Protein AF-A0A0S8DG27-F1 (afdb_monomer_lite)

Structure (mmCIF, N/CA/C/O backbone):
data_AF-A0A0S8DG27-F1
#
_entry.id   AF-A0A0S8DG27-F1
#
loop_
_atom_site.group_PDB
_atom_site.id
_atom_site.type_symbol
_atom_site.label_atom_id
_atom_site.label_alt_id
_atom_site.label_comp_id
_atom_site.label_asym_id
_atom_site.label_entity_id
_atom_site.label_seq_id
_atom_site.pdbx_PDB_ins_code
_atom_site.Cartn_x
_atom_site.Cartn_y
_atom_site.Cartn_z
_atom_site.occupancy
_atom_site.B_iso_or_equiv
_atom_site.auth_seq_id
_atom_site.auth_comp_id
_atom_site.auth_asym_id
_atom_site.auth_atom_id
_atom_site.pdbx_PDB_model_num
ATOM 1 N N . MET A 1 1 ? -27.676 -16.692 20.494 1.00 41.09 1 MET A N 1
ATOM 2 C CA . MET A 1 1 ? -28.027 -15.257 20.419 1.00 41.09 1 MET A CA 1
ATOM 3 C C . MET A 1 1 ? -26.966 -14.484 21.184 1.00 41.09 1 MET A C 1
ATOM 5 O O . MET A 1 1 ? -26.974 -14.499 22.406 1.00 41.09 1 MET A O 1
ATOM 9 N N . THR A 1 2 ? -25.983 -13.918 20.492 1.00 54.34 2 THR A N 1
ATOM 10 C CA . THR A 1 2 ? -24.930 -13.103 21.114 1.00 54.34 2 THR A CA 1
ATOM 11 C C . THR A 1 2 ? -25.523 -11.757 21.520 1.00 54.34 2 THR A C 1
ATOM 13 O O . THR A 1 2 ? -26.048 -11.041 20.668 1.00 54.34 2 THR A O 1
ATOM 16 N N . GLN A 1 3 ? -25.491 -11.422 22.812 1.00 59.44 3 GLN A N 1
ATOM 17 C CA . GLN A 1 3 ? -25.877 -10.084 23.259 1.00 59.44 3 GLN A CA 1
ATOM 18 C C . GLN A 1 3 ? -24.940 -9.028 22.641 1.00 59.44 3 GLN A C 1
ATOM 20 O O . GLN A 1 3 ? -23.757 -9.321 22.453 1.00 59.44 3 GLN A O 1
ATOM 25 N N . PRO A 1 4 ? -25.429 -7.812 22.331 1.00 79.31 4 PRO A N 1
ATOM 26 C CA . PRO A 1 4 ? -24.590 -6.745 21.797 1.00 79.31 4 PRO A CA 1
ATOM 27 C C . PRO A 1 4 ? -23.393 -6.463 22.714 1.00 79.31 4 PRO A C 1
ATOM 29 O O . PRO A 1 4 ? -23.553 -6.324 23.924 1.00 79.31 4 PRO A O 1
ATOM 32 N N . ILE A 1 5 ? -22.192 -6.308 22.156 1.00 80.81 5 ILE A N 1
ATOM 33 C CA . ILE A 1 5 ? -20.984 -6.033 22.954 1.00 80.81 5 ILE A CA 1
ATOM 34 C C . ILE A 1 5 ? -21.132 -4.769 23.820 1.00 80.81 5 ILE A C 1
ATOM 36 O O . ILE A 1 5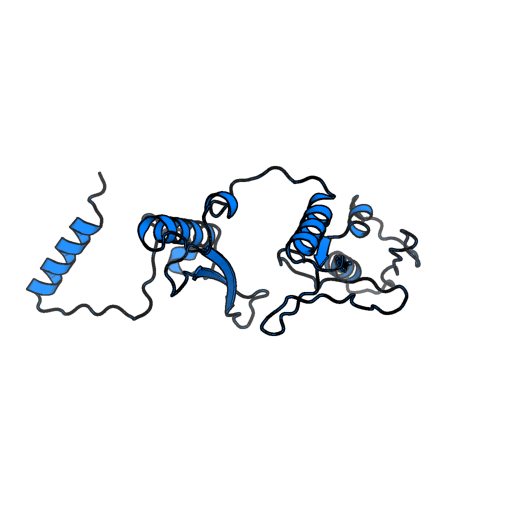 ? -20.635 -4.710 24.939 1.00 80.81 5 ILE A O 1
ATOM 40 N N . SER A 1 6 ? -21.917 -3.794 23.352 1.00 83.62 6 SER A N 1
ATOM 41 C CA . SER A 1 6 ? -22.252 -2.578 24.095 1.00 83.62 6 SER A CA 1
ATOM 42 C C . SER A 1 6 ? -23.132 -2.830 25.323 1.00 83.62 6 SER A C 1
ATOM 44 O O . SER A 1 6 ? -23.031 -2.096 26.304 1.00 83.62 6 SER A O 1
ATOM 46 N N . SER A 1 7 ? -24.000 -3.849 25.313 1.00 89.38 7 SER A N 1
ATOM 47 C CA . SER A 1 7 ? -24.779 -4.204 26.504 1.00 89.38 7 SER A CA 1
ATOM 48 C C . SER A 1 7 ? -23.901 -4.884 27.547 1.00 89.38 7 SER A C 1
ATOM 50 O O . SER A 1 7 ? -24.005 -4.556 28.724 1.00 89.38 7 SER A O 1
ATOM 52 N N . GLN A 1 8 ? -22.993 -5.762 27.119 1.00 88.94 8 GLN A N 1
ATOM 53 C CA . GLN A 1 8 ? -22.014 -6.390 28.009 1.00 88.94 8 GLN A CA 1
ATOM 54 C C . GLN A 1 8 ? -21.029 -5.369 28.593 1.00 88.94 8 GLN A C 1
ATOM 56 O O . GLN A 1 8 ? -20.761 -5.416 29.790 1.00 88.94 8 GLN A O 1
ATOM 61 N N . GLY A 1 9 ? -20.582 -4.393 27.793 1.00 89.62 9 GLY A N 1
ATOM 62 C CA . GLY A 1 9 ? -19.770 -3.268 28.268 1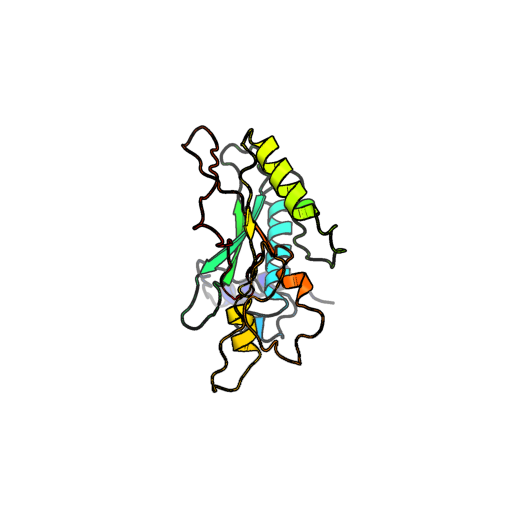.00 89.62 9 GLY A CA 1
ATOM 63 C C . GLY A 1 9 ? -20.466 -2.486 29.384 1.00 89.62 9 GLY A C 1
ATOM 64 O O . GLY A 1 9 ? -19.930 -2.378 30.479 1.00 89.62 9 GLY A O 1
ATOM 65 N N . ARG A 1 10 ? -21.726 -2.075 29.174 1.00 92.19 10 ARG A N 1
ATOM 66 C CA . ARG A 1 10 ? -22.510 -1.378 30.213 1.00 92.19 10 ARG A CA 1
ATOM 67 C C . ARG A 1 10 ? -22.706 -2.202 31.489 1.00 92.19 10 ARG A C 1
ATOM 69 O O . ARG A 1 10 ? -22.733 -1.642 32.582 1.00 92.19 10 ARG A O 1
ATOM 76 N N . LEU A 1 11 ? -22.852 -3.523 31.370 1.00 93.94 11 LEU A N 1
ATOM 77 C CA . LEU A 1 11 ? -22.935 -4.415 32.532 1.00 93.94 11 LEU A CA 1
ATOM 78 C C . LEU A 1 11 ? -21.606 -4.493 33.293 1.00 93.94 11 LEU A C 1
ATOM 80 O O . LEU A 1 11 ? -21.618 -4.550 34.522 1.00 93.94 11 LEU A O 1
ATOM 84 N N . ALA A 1 12 ? -20.474 -4.505 32.586 1.00 92.75 12 ALA A N 1
ATOM 85 C CA . ALA A 1 12 ? -19.154 -4.457 33.203 1.00 92.75 12 ALA A CA 1
ATOM 86 C C . ALA A 1 12 ? -18.928 -3.116 33.918 1.00 92.75 12 ALA A C 1
ATOM 88 O O . ALA A 1 12 ? -18.564 -3.121 35.093 1.00 92.75 12 ALA A O 1
ATOM 89 N N . ASP A 1 13 ? -19.252 -1.996 33.265 1.00 93.31 13 ASP A N 1
ATOM 90 C CA . ASP A 1 13 ? -19.145 -0.650 33.841 1.00 93.31 13 ASP A CA 1
ATOM 91 C C . ASP A 1 13 ? -19.943 -0.530 35.148 1.00 93.31 13 ASP A C 1
ATOM 93 O O . ASP A 1 13 ? -19.423 -0.061 36.160 1.00 93.31 13 ASP A O 1
ATOM 97 N N . ALA A 1 14 ? -21.187 -1.027 35.166 1.00 95.12 14 ALA A N 1
ATOM 98 C CA . ALA A 1 14 ? -22.028 -1.014 36.363 1.00 95.12 14 ALA A CA 1
ATOM 99 C C . ALA A 1 14 ? -21.425 -1.832 37.521 1.00 95.12 14 ALA A C 1
ATOM 101 O O . ALA A 1 14 ? -21.485 -1.410 38.677 1.00 95.12 14 ALA A O 1
ATOM 102 N N . LYS A 1 15 ? -20.818 -2.990 37.224 1.00 96.31 15 LYS A N 1
ATOM 103 C CA . LYS A 1 15 ? -20.148 -3.828 38.232 1.00 96.31 15 LYS A CA 1
ATOM 104 C C . LYS A 1 15 ? -18.898 -3.157 38.798 1.00 96.31 15 LYS A C 1
ATOM 106 O O . LYS A 1 15 ? -18.686 -3.222 40.006 1.00 96.31 15 LYS A O 1
ATOM 111 N N . LEU A 1 16 ? -18.096 -2.518 37.947 1.00 96.50 16 LEU A N 1
ATOM 112 C CA . LEU A 1 16 ? -16.899 -1.782 38.363 1.00 96.50 16 LEU A CA 1
ATOM 113 C C . LEU A 1 16 ? -17.273 -0.586 39.246 1.00 96.50 16 LEU A C 1
ATOM 115 O O . LEU A 1 16 ? -16.712 -0.423 40.329 1.00 96.50 16 LEU A O 1
ATOM 119 N N . ALA A 1 17 ? -18.289 0.181 38.840 1.00 95.69 17 ALA A N 1
ATOM 120 C CA . ALA A 1 17 ? -18.793 1.319 39.603 1.00 95.69 17 ALA A CA 1
ATOM 121 C C . ALA A 1 17 ? -19.320 0.909 40.988 1.00 95.69 17 ALA A C 1
ATOM 123 O O . ALA A 1 17 ? -19.015 1.569 41.980 1.00 95.69 17 ALA A O 1
ATOM 124 N N . ALA A 1 18 ? -20.054 -0.208 41.082 1.00 97.38 18 ALA A N 1
ATOM 125 C CA . ALA A 1 18 ? -20.560 -0.728 42.355 1.00 97.38 18 ALA A CA 1
ATOM 126 C C . ALA A 1 18 ? -19.443 -1.110 43.344 1.00 97.38 18 ALA A C 1
ATOM 128 O O . ALA A 1 18 ? -19.656 -1.083 44.553 1.00 97.38 18 ALA A O 1
ATOM 129 N N . GLN A 1 19 ? -18.256 -1.446 42.835 1.00 97.50 19 GLN A N 1
ATOM 130 C CA . GLN A 1 19 ? -17.071 -1.764 43.636 1.00 97.50 19 GLN A CA 1
ATOM 131 C C . GLN A 1 19 ? -16.123 -0.567 43.801 1.00 97.50 19 GLN A C 1
ATOM 133 O O . GLN A 1 19 ? -15.030 -0.735 44.333 1.00 97.50 19 GLN A O 1
ATOM 138 N N . GLN A 1 20 ? -16.519 0.628 43.342 1.00 96.56 20 GLN A N 1
ATOM 139 C CA . GLN A 1 20 ? -15.686 1.838 43.348 1.00 96.56 20 GLN A CA 1
ATOM 140 C C . GLN A 1 20 ? -14.335 1.643 42.633 1.00 96.56 20 GLN A C 1
ATOM 142 O O . GLN A 1 20 ? -13.337 2.281 42.968 1.00 96.56 20 GLN A O 1
ATOM 147 N N . LEU A 1 21 ? -14.301 0.759 41.632 1.00 96.44 21 LEU A N 1
ATOM 148 C CA . LEU A 1 21 ? -13.119 0.495 40.823 1.00 96.44 21 LEU A CA 1
ATOM 149 C C . LEU A 1 21 ? -13.083 1.445 39.625 1.00 96.44 21 LEU A C 1
ATOM 151 O O . LEU A 1 21 ? -14.062 1.579 38.891 1.00 96.44 21 LEU A O 1
ATOM 155 N N . VAL A 1 22 ? -11.926 2.068 39.404 1.00 90.19 22 VAL A N 1
ATOM 156 C CA . VAL A 1 22 ? -11.672 2.922 38.240 1.00 90.19 22 VAL A CA 1
ATOM 157 C C . VAL A 1 22 ? -10.905 2.117 37.199 1.00 90.19 22 VAL A C 1
ATOM 159 O O . VAL A 1 22 ? -9.788 1.669 37.450 1.00 90.19 22 VAL A O 1
ATOM 162 N N . LEU A 1 23 ? -11.501 1.949 36.019 1.00 87.44 23 LEU A N 1
ATOM 163 C CA . LEU A 1 23 ? -10.826 1.367 34.864 1.00 87.44 23 LEU A CA 1
ATOM 164 C C . LEU A 1 23 ? -10.103 2.470 34.090 1.00 87.44 23 LEU A C 1
ATOM 166 O O . LEU A 1 23 ? -10.720 3.450 33.674 1.00 87.44 23 LEU A O 1
ATOM 170 N N . THR A 1 24 ? -8.806 2.293 33.863 1.00 85.50 24 THR A N 1
ATOM 171 C CA . THR A 1 24 ? -8.025 3.147 32.966 1.00 85.50 24 THR A CA 1
ATOM 172 C C . THR A 1 24 ? -7.655 2.362 31.713 1.00 85.50 24 THR A C 1
ATOM 174 O O . THR A 1 24 ? -7.274 1.194 31.776 1.00 85.50 24 THR A O 1
ATOM 177 N N . GLN A 1 25 ? -7.794 3.000 30.553 1.00 82.81 25 GLN A N 1
ATOM 178 C CA . GLN A 1 25 ? -7.347 2.445 29.280 1.00 82.81 25 GLN A CA 1
ATOM 179 C C . GLN A 1 25 ? -6.028 3.114 28.887 1.00 82.81 25 GLN A C 1
ATOM 181 O O . GLN A 1 25 ? -5.888 4.331 29.009 1.00 82.81 25 GLN A O 1
ATOM 186 N N . GLY A 1 26 ? -5.070 2.327 28.397 1.00 86.06 26 GLY A N 1
ATOM 187 C CA . GLY A 1 26 ? -3.864 2.866 27.772 1.00 86.06 26 GLY A CA 1
ATOM 188 C C . GLY A 1 26 ? -4.175 3.696 26.518 1.00 86.06 26 GLY A C 1
ATOM 189 O O . GLY A 1 26 ? -5.268 3.619 25.949 1.00 86.06 26 GLY A O 1
ATOM 190 N N . GLY A 1 27 ? -3.188 4.480 26.074 1.00 82.62 27 GLY A N 1
ATOM 191 C CA . GLY A 1 27 ? -3.318 5.367 24.909 1.00 82.62 27 GLY A CA 1
ATOM 192 C C . GLY A 1 27 ? -3.429 4.651 23.558 1.00 82.62 27 GLY A C 1
ATOM 193 O O . GLY A 1 27 ? -3.850 5.265 22.582 1.00 82.62 27 GLY A O 1
ATOM 194 N N . GLU A 1 28 ? -3.099 3.361 23.500 1.00 85.62 28 GLU A N 1
ATOM 195 C CA . GLU A 1 28 ? -3.126 2.547 22.282 1.00 85.62 28 GLU A CA 1
ATOM 196 C C . GLU A 1 28 ? -4.113 1.383 22.462 1.00 85.62 28 GLU A C 1
ATOM 198 O O . GLU A 1 28 ? -3.738 0.322 22.967 1.00 85.62 28 GLU A O 1
ATOM 203 N N . PRO A 1 29 ? -5.404 1.568 22.123 1.00 83.88 29 PRO A N 1
ATOM 204 C CA . PRO A 1 29 ? -6.375 0.485 22.193 1.00 83.88 29 PRO A CA 1
ATOM 205 C C . PRO A 1 29 ? -6.082 -0.590 21.146 1.00 83.88 29 PRO A C 1
ATOM 207 O O . PRO A 1 29 ? -5.866 -0.294 19.969 1.00 83.88 29 PRO A O 1
ATOM 210 N N . THR A 1 30 ? -6.183 -1.849 21.561 1.00 85.44 30 THR A N 1
ATOM 211 C CA . THR A 1 30 ? -6.122 -3.000 20.657 1.00 85.44 30 THR A CA 1
ATOM 212 C C . THR A 1 30 ? -7.531 -3.448 20.299 1.00 85.44 30 THR A C 1
ATOM 214 O O . THR A 1 30 ? -8.335 -3.766 21.175 1.00 85.44 30 THR A O 1
ATOM 217 N N . PHE A 1 31 ? -7.820 -3.521 19.003 1.00 87.19 31 PHE A N 1
ATOM 218 C CA . PHE A 1 31 ? -9.062 -4.093 18.494 1.00 87.19 31 PHE A CA 1
ATOM 219 C C . PHE A 1 31 ? -8.849 -5.565 18.152 1.00 87.19 31 PHE A C 1
ATOM 221 O O . PHE A 1 31 ? -7.908 -5.911 17.438 1.00 87.19 31 PHE A O 1
ATOM 228 N N . VAL A 1 32 ? -9.742 -6.422 18.642 1.00 89.69 32 VAL A N 1
ATOM 229 C CA . VAL A 1 32 ? -9.748 -7.861 18.355 1.00 89.69 32 VAL A CA 1
ATOM 230 C C . VAL A 1 32 ? -11.085 -8.261 17.728 1.00 89.69 32 VAL A C 1
ATOM 232 O O . VAL A 1 32 ? -12.113 -7.653 18.045 1.00 89.69 32 VAL A O 1
ATOM 235 N N . PRO A 1 33 ? 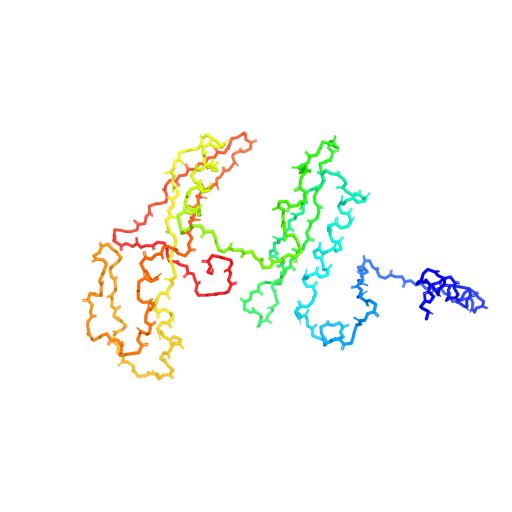-11.105 -9.255 16.827 1.00 89.94 33 PRO A N 1
ATOM 236 C CA . PRO A 1 33 ? -12.348 -9.813 16.313 1.00 89.94 33 PRO A CA 1
ATOM 237 C C . PRO A 1 33 ? -13.142 -10.509 17.424 1.00 89.94 33 PRO A C 1
ATOM 239 O O . PRO A 1 33 ? -12.604 -10.879 18.466 1.00 89.94 33 PRO A O 1
ATOM 242 N N . GLY A 1 34 ? -14.440 -10.714 17.181 1.00 87.62 34 GLY A N 1
ATOM 243 C CA . GLY A 1 34 ? -15.308 -11.424 18.127 1.00 87.62 34 GLY A CA 1
ATOM 244 C C . GLY A 1 34 ? -14.894 -12.883 18.358 1.00 87.62 34 GLY A C 1
ATOM 245 O O . GLY A 1 34 ? -15.070 -13.391 19.460 1.00 87.62 34 GLY A O 1
ATOM 246 N N . ASP A 1 35 ? -14.324 -13.536 17.342 1.00 88.81 35 ASP A N 1
ATOM 247 C CA . ASP A 1 35 ? -13.611 -14.808 17.482 1.00 88.81 35 ASP A CA 1
ATOM 248 C C . ASP A 1 35 ? -12.109 -14.547 17.388 1.00 88.81 35 ASP A C 1
ATOM 250 O O . ASP A 1 35 ? -11.598 -14.221 16.321 1.00 88.81 35 ASP A O 1
ATOM 254 N N . ASN A 1 36 ? -11.414 -14.672 18.512 1.00 91.94 36 ASN A N 1
ATOM 255 C CA . ASN A 1 36 ? -10.000 -14.349 18.670 1.00 91.94 36 ASN A CA 1
ATOM 256 C C . ASN A 1 36 ? -9.163 -15.584 19.044 1.00 91.94 36 ASN A C 1
ATOM 258 O O . ASN A 1 36 ? -8.137 -15.468 19.709 1.00 91.94 36 ASN A O 1
ATOM 262 N N . ARG A 1 37 ? -9.594 -16.787 18.648 1.00 93.25 37 ARG A N 1
ATOM 263 C CA . ARG A 1 37 ? -8.905 -18.040 19.010 1.00 93.25 37 ARG A CA 1
ATOM 264 C C . ARG A 1 37 ? -7.612 -18.286 18.231 1.00 93.25 37 ARG A C 1
ATOM 266 O O . ARG A 1 37 ? -6.786 -19.080 18.676 1.00 93.25 37 ARG A O 1
ATOM 273 N N . ALA A 1 38 ? -7.427 -17.642 17.075 1.00 93.69 38 ALA A N 1
ATOM 274 C CA . ALA A 1 38 ? -6.223 -17.836 16.270 1.00 93.69 38 ALA A CA 1
ATOM 275 C C . ALA A 1 38 ? -4.960 -17.355 17.021 1.00 93.69 38 ALA A C 1
ATOM 277 O O . ALA A 1 38 ? -5.032 -16.389 17.792 1.00 93.69 38 ALA A O 1
ATOM 278 N N . PRO A 1 39 ? -3.782 -17.975 16.792 1.00 94.94 39 PRO A N 1
ATOM 279 C CA . PRO A 1 39 ? -2.553 -17.626 17.510 1.00 94.94 39 PRO A CA 1
ATOM 280 C C . PRO A 1 39 ? -2.182 -16.147 17.415 1.00 94.94 39 PRO A C 1
ATOM 282 O O . PRO A 1 39 ? -1.683 -15.577 18.385 1.00 94.94 39 PRO A O 1
ATOM 285 N N . GLU A 1 40 ? -2.460 -15.516 16.272 1.00 92.50 40 GLU A N 1
ATOM 286 C CA . GLU A 1 40 ? -2.173 -14.101 16.040 1.00 92.50 40 GLU A CA 1
ATOM 287 C C . GLU A 1 40 ? -2.925 -13.174 16.998 1.00 92.50 40 GLU A C 1
ATOM 289 O O . GLU A 1 40 ? -2.405 -12.127 17.359 1.00 92.50 40 GLU A O 1
ATOM 294 N N . TRP A 1 41 ? -4.096 -13.556 17.497 1.00 93.75 41 TRP A N 1
ATOM 295 C CA . TRP A 1 41 ? -4.866 -12.725 18.425 1.00 93.75 41 TRP A CA 1
ATOM 296 C C . TRP A 1 41 ? -4.470 -12.895 19.893 1.00 93.75 41 TRP A C 1
ATOM 298 O O . TRP A 1 41 ? -5.017 -12.205 20.748 1.00 93.75 41 TRP A O 1
ATOM 308 N N . ASN A 1 42 ? -3.519 -13.789 20.180 1.00 90.75 42 ASN A N 1
ATOM 309 C CA . ASN A 1 42 ? -3.105 -14.121 21.541 1.00 90.75 42 ASN A CA 1
ATOM 310 C C . ASN A 1 42 ? -1.607 -13.882 21.747 1.00 90.75 42 ASN A C 1
ATOM 312 O O . ASN A 1 42 ? -1.227 -13.051 22.563 1.00 90.75 42 ASN A O 1
ATOM 316 N N . ASN A 1 43 ? -0.760 -14.580 20.982 1.00 90.44 43 ASN A N 1
ATOM 317 C CA . ASN A 1 43 ? 0.692 -14.589 21.199 1.00 90.44 43 ASN A CA 1
ATOM 318 C C . ASN A 1 43 ? 1.498 -14.248 19.941 1.00 90.44 43 ASN A C 1
ATOM 320 O O . ASN A 1 43 ? 2.556 -13.631 20.036 1.00 90.44 43 ASN A O 1
ATOM 324 N N . ALA A 1 44 ? 1.034 -14.655 18.757 1.00 90.25 44 ALA A N 1
ATOM 325 C CA . ALA A 1 44 ? 1.788 -14.434 17.531 1.00 90.25 44 ALA A CA 1
ATOM 326 C C . ALA A 1 44 ? 1.660 -12.978 17.051 1.00 90.25 44 ALA A C 1
ATOM 328 O O . ALA A 1 44 ? 0.581 -12.376 17.054 1.00 90.25 44 ALA A O 1
ATOM 329 N N . ALA A 1 45 ? 2.780 -12.401 16.607 1.00 86.62 45 ALA A N 1
ATOM 330 C CA . ALA A 1 45 ? 2.827 -11.013 16.153 1.00 86.62 45 ALA A CA 1
ATOM 331 C C . ALA A 1 45 ? 1.978 -10.787 14.893 1.00 86.62 45 ALA A C 1
ATOM 333 O O . ALA A 1 45 ? 1.249 -9.798 14.804 1.00 86.62 45 ALA A O 1
ATOM 334 N N . LEU A 1 46 ? 2.021 -11.731 13.957 1.00 87.50 46 LEU A N 1
ATOM 335 C CA . LEU A 1 46 ? 1.315 -11.699 12.683 1.00 87.50 46 LEU A CA 1
ATOM 336 C C . LEU A 1 46 ? 0.575 -13.018 12.457 1.00 87.50 46 LEU A C 1
ATOM 338 O O . LEU A 1 46 ? 0.838 -14.021 13.121 1.00 87.50 46 LEU A O 1
ATOM 342 N N . GLY A 1 47 ? -0.332 -12.997 11.495 1.00 89.88 47 GLY A N 1
ATOM 343 C CA . GLY A 1 47 ? -1.035 -14.164 11.003 1.00 89.88 47 GLY A CA 1
ATOM 344 C C . GLY A 1 47 ? -1.897 -13.803 9.794 1.00 89.88 47 GLY A C 1
ATOM 345 O O . GLY A 1 47 ? -1.824 -12.674 9.287 1.00 89.88 47 GLY A O 1
ATOM 346 N N . PRO A 1 48 ? -2.662 -14.776 9.285 1.00 89.69 48 PRO A N 1
ATOM 347 C CA . PRO A 1 48 ? -3.413 -14.621 8.046 1.00 89.69 48 PRO A CA 1
ATOM 348 C C . PRO A 1 48 ? -4.586 -13.634 8.156 1.00 89.69 48 PRO A C 1
ATOM 350 O O . PRO A 1 48 ? -4.992 -13.066 7.143 1.00 89.69 48 PRO A O 1
ATOM 353 N N . GLU A 1 49 ? -5.142 -13.403 9.348 1.00 91.62 49 GLU A N 1
ATOM 354 C CA . GLU A 1 49 ? -6.365 -12.618 9.510 1.00 91.62 49 GLU A CA 1
ATOM 355 C C . GLU A 1 49 ? -6.105 -11.149 9.851 1.00 91.62 49 GLU A C 1
ATOM 357 O O . GLU A 1 49 ? -6.863 -10.278 9.412 1.00 91.62 49 GLU A O 1
ATOM 362 N N . LYS A 1 50 ? -5.054 -10.832 10.619 1.00 92.50 50 LYS A N 1
ATOM 363 C CA . LYS A 1 50 ? -4.842 -9.482 11.175 1.00 92.50 50 LYS A CA 1
ATOM 364 C C . LYS A 1 50 ? -4.859 -8.381 10.126 1.00 92.50 50 LYS A C 1
ATOM 366 O O . LYS A 1 50 ? -5.523 -7.364 10.316 1.00 92.50 50 LYS A O 1
ATOM 371 N N . LEU A 1 51 ? -4.146 -8.576 9.019 1.00 91.38 51 LEU A N 1
ATOM 372 C CA . LEU A 1 51 ? -4.061 -7.568 7.964 1.00 91.38 51 LEU A CA 1
ATOM 373 C C . LEU A 1 51 ? -5.419 -7.366 7.274 1.00 91.38 51 LEU A C 1
ATOM 375 O O . LEU A 1 51 ? -5.803 -6.234 6.979 1.00 91.38 51 LEU A O 1
ATOM 379 N N . LEU A 1 52 ? -6.182 -8.443 7.069 1.00 91.56 52 LEU A N 1
ATOM 380 C CA . LEU A 1 52 ? -7.537 -8.367 6.524 1.00 91.56 52 LEU A CA 1
ATOM 381 C C . LEU A 1 52 ? -8.468 -7.581 7.459 1.00 91.56 52 LEU A C 1
ATOM 383 O O . LEU A 1 52 ? -9.179 -6.683 7.004 1.00 91.56 52 LEU A O 1
ATOM 387 N N . TYR A 1 53 ? -8.444 -7.871 8.761 1.00 92.81 53 TYR A N 1
ATOM 388 C CA . TYR A 1 53 ? -9.248 -7.140 9.742 1.00 92.81 53 TYR A CA 1
ATOM 389 C C . TYR A 1 53 ? -8.827 -5.676 9.873 1.00 92.81 53 TYR A C 1
ATOM 391 O O . TYR A 1 53 ? -9.696 -4.807 9.903 1.00 92.81 53 TYR A O 1
ATOM 399 N N . ALA A 1 54 ? -7.525 -5.380 9.878 1.00 94.00 54 ALA A N 1
ATOM 400 C CA . ALA A 1 54 ? -7.022 -4.009 9.927 1.00 94.00 54 ALA A CA 1
ATOM 401 C C . ALA A 1 54 ? -7.507 -3.183 8.728 1.00 94.00 54 ALA A C 1
ATOM 403 O O . ALA A 1 54 ? -7.980 -2.060 8.893 1.00 94.00 54 ALA A O 1
ATOM 404 N N . ARG A 1 55 ? -7.466 -3.757 7.522 1.00 94.06 55 ARG A N 1
ATOM 405 C CA . ARG A 1 55 ? -7.972 -3.108 6.308 1.00 94.06 55 ARG A CA 1
ATOM 406 C C . ARG A 1 55 ? -9.484 -2.910 6.314 1.00 94.06 55 ARG A C 1
ATOM 408 O O . ARG A 1 55 ? -9.951 -1.840 5.931 1.00 94.06 55 ARG A O 1
ATOM 415 N N . ARG A 1 56 ? -10.250 -3.910 6.764 1.00 92.69 56 ARG A N 1
ATOM 416 C CA . ARG A 1 56 ? -11.711 -3.798 6.920 1.00 92.69 56 ARG A CA 1
ATOM 417 C C . ARG A 1 56 ? -12.071 -2.699 7.913 1.00 92.69 56 ARG A C 1
ATOM 419 O O . ARG A 1 56 ? -12.872 -1.832 7.586 1.00 92.69 56 ARG A O 1
ATOM 426 N N . LEU A 1 57 ? -11.425 -2.688 9.079 1.00 93.38 57 LEU A N 1
ATOM 427 C CA . LEU A 1 57 ? -11.610 -1.641 10.078 1.00 93.38 57 LEU A CA 1
ATOM 428 C C . LEU A 1 57 ? -11.266 -0.262 9.504 1.00 93.38 57 LEU A C 1
ATOM 430 O O . LEU A 1 57 ? -12.048 0.671 9.659 1.00 93.38 57 LEU A O 1
ATOM 434 N N . ALA A 1 58 ? -10.142 -0.133 8.794 1.00 95.12 58 ALA A N 1
ATOM 435 C CA . ALA A 1 58 ? -9.756 1.124 8.161 1.00 95.12 58 ALA A CA 1
ATOM 436 C C . ALA A 1 58 ? -10.791 1.597 7.129 1.00 95.12 58 ALA A C 1
ATOM 438 O O . ALA A 1 58 ? -11.124 2.781 7.099 1.00 95.12 58 ALA A O 1
ATOM 439 N N . ARG A 1 59 ? -11.336 0.681 6.318 1.00 94.50 59 ARG A N 1
ATOM 440 C CA . ARG A 1 59 ? -12.388 0.979 5.337 1.00 94.50 59 ARG A CA 1
ATOM 441 C C . ARG A 1 59 ? -13.670 1.478 6.002 1.00 94.50 59 ARG A C 1
ATOM 443 O O . ARG A 1 59 ? -14.205 2.493 5.564 1.00 94.50 59 ARG A O 1
ATOM 450 N N . GLU A 1 60 ? -14.134 0.810 7.056 1.00 93.06 60 GLU A N 1
ATOM 451 C CA . GLU A 1 60 ? -15.333 1.223 7.799 1.00 93.06 60 GLU A CA 1
ATOM 452 C C . GLU A 1 60 ? -15.129 2.563 8.517 1.00 93.06 60 GLU A C 1
ATOM 454 O O . GLU A 1 60 ? -15.973 3.457 8.465 1.00 93.06 60 GLU A O 1
ATOM 459 N N . LEU A 1 61 ? -13.965 2.766 9.137 1.00 93.75 61 LEU A N 1
ATOM 460 C CA . LEU A 1 61 ? -13.630 4.055 9.737 1.00 93.75 61 LEU A CA 1
ATOM 461 C C . LEU A 1 61 ? -13.575 5.169 8.685 1.00 93.75 61 LEU A C 1
ATOM 463 O O . LEU A 1 61 ? -14.085 6.262 8.929 1.00 93.75 61 LEU A O 1
ATOM 467 N N . ALA A 1 62 ? -13.002 4.914 7.508 1.00 94.12 62 ALA A N 1
ATOM 468 C CA . ALA A 1 62 ? -12.967 5.899 6.434 1.00 94.12 62 ALA A CA 1
ATOM 469 C C . ALA A 1 62 ? -14.356 6.221 5.870 1.00 94.12 62 ALA A C 1
ATOM 471 O O . ALA A 1 62 ? -14.639 7.383 5.582 1.00 94.12 62 ALA A O 1
ATOM 472 N N . SER A 1 63 ? -15.244 5.234 5.750 1.00 91.75 63 SER A N 1
ATOM 473 C CA . SER A 1 63 ? -16.595 5.442 5.217 1.00 91.75 63 SER A CA 1
ATOM 474 C C . SER A 1 63 ? -17.511 6.190 6.199 1.00 91.75 63 SER A C 1
ATOM 476 O O . SER A 1 63 ? -18.326 7.017 5.775 1.00 91.75 63 SER A O 1
ATOM 478 N N . VAL A 1 64 ? -17.354 5.952 7.507 1.00 92.88 64 VAL A N 1
ATOM 479 C CA . VAL A 1 64 ? -18.220 6.529 8.548 1.00 92.88 64 VAL A CA 1
ATOM 480 C C . VAL A 1 64 ? -17.641 7.807 9.161 1.00 92.88 64 VAL A C 1
ATOM 482 O O . VAL A 1 64 ? -18.362 8.795 9.285 1.00 92.88 64 VAL A O 1
ATOM 485 N N . GLN A 1 65 ? -16.359 7.810 9.540 1.00 92.25 65 GLN A N 1
ATOM 486 C CA . GLN A 1 65 ? -15.734 8.873 10.349 1.00 92.25 65 GLN A CA 1
ATOM 487 C C . GLN A 1 65 ? -14.777 9.772 9.556 1.00 92.25 65 GLN A C 1
ATOM 489 O O . GLN A 1 65 ? -14.608 10.945 9.893 1.00 92.25 65 GLN A O 1
ATOM 494 N N . PHE A 1 66 ? -14.159 9.257 8.489 1.00 93.31 66 PHE A N 1
ATOM 495 C CA . PHE A 1 66 ? -13.148 9.985 7.710 1.00 93.31 66 PHE A CA 1
ATOM 496 C C . PHE A 1 66 ? -13.506 10.090 6.222 1.00 93.31 66 PHE A C 1
ATOM 498 O O . PHE A 1 66 ? -12.662 9.845 5.361 1.00 93.31 66 PHE A O 1
ATOM 505 N N . LYS A 1 67 ? -14.755 10.474 5.913 1.00 91.81 67 LYS A N 1
ATOM 506 C CA . LYS A 1 67 ? -15.235 10.634 4.528 1.00 91.81 67 LYS A CA 1
ATOM 507 C C . LYS A 1 67 ? -14.307 11.536 3.711 1.00 91.81 67 LYS A C 1
ATOM 509 O O . LYS A 1 67 ? -13.891 12.596 4.177 1.00 91.81 67 LYS A O 1
ATOM 514 N N . GLY A 1 68 ? -13.995 11.109 2.488 1.00 94.00 68 GLY A N 1
ATOM 515 C CA . GLY A 1 68 ? -13.028 11.781 1.615 1.00 94.00 68 GLY A CA 1
ATOM 516 C C . GLY A 1 68 ? -11.562 11.536 1.996 1.00 94.00 68 GLY A C 1
ATOM 517 O O . GLY A 1 68 ? -10.667 12.092 1.361 1.00 94.00 68 GLY A O 1
ATOM 518 N N . GLY A 1 69 ? -11.296 10.744 3.036 1.00 95.50 69 GLY A N 1
ATOM 519 C CA . GLY A 1 69 ? -9.954 10.329 3.413 1.00 95.50 69 GLY A CA 1
ATOM 520 C C . GLY A 1 69 ? -9.390 9.260 2.480 1.00 95.50 69 GLY A C 1
ATOM 521 O O . GLY A 1 69 ? -10.128 8.478 1.880 1.00 95.50 69 GLY A O 1
ATOM 522 N N . VAL A 1 70 ? -8.064 9.218 2.383 1.00 96.00 70 VAL A N 1
ATOM 523 C CA . VAL A 1 70 ? -7.326 8.173 1.668 1.00 96.00 70 VAL A CA 1
ATOM 524 C C . VAL A 1 70 ? -6.772 7.164 2.667 1.00 96.00 70 VAL A C 1
ATOM 526 O O . VAL A 1 70 ? -6.272 7.543 3.729 1.00 96.00 70 VAL A O 1
ATOM 529 N N . ILE A 1 71 ? -6.867 5.880 2.328 1.00 96.50 71 ILE A N 1
ATOM 530 C CA . ILE A 1 71 ? -6.270 4.793 3.104 1.00 96.50 71 ILE A CA 1
ATOM 531 C C . ILE A 1 71 ? -4.957 4.408 2.436 1.00 96.50 71 ILE A C 1
ATOM 533 O O . ILE A 1 71 ? -4.928 4.140 1.237 1.00 96.50 71 ILE A O 1
ATOM 537 N N . MET A 1 72 ? -3.885 4.355 3.219 1.00 94.56 72 MET A N 1
ATOM 538 C CA . MET A 1 72 ? -2.568 3.943 2.755 1.00 94.56 72 MET A CA 1
ATOM 539 C C . MET A 1 72 ? -2.072 2.785 3.607 1.00 94.56 72 MET A C 1
ATOM 541 O O . MET A 1 72 ? -1.985 2.898 4.829 1.00 94.56 72 MET A O 1
ATOM 545 N N . GLN A 1 73 ? -1.735 1.679 2.953 1.00 92.62 73 GLN A N 1
ATOM 546 C CA . GLN A 1 73 ? -0.960 0.618 3.573 1.00 92.62 73 GLN A CA 1
ATOM 547 C C . GLN A 1 73 ? 0.512 0.841 3.250 1.00 92.62 73 GLN A C 1
ATOM 549 O O . GLN A 1 73 ? 0.875 0.980 2.085 1.00 92.62 73 GLN A O 1
ATOM 554 N N . SER A 1 74 ? 1.352 0.844 4.272 1.00 91.06 74 SER A N 1
ATOM 555 C CA . SER A 1 74 ? 2.792 1.026 4.128 1.00 91.06 74 SER A CA 1
ATOM 556 C C . SER A 1 74 ? 3.550 0.133 5.104 1.00 91.06 74 SER A C 1
ATOM 558 O O . SER A 1 74 ? 2.956 -0.642 5.860 1.00 91.06 74 SER A O 1
ATOM 560 N N . PHE A 1 75 ? 4.873 0.221 5.066 1.00 89.56 75 PHE A N 1
ATOM 561 C CA . PHE A 1 75 ? 5.738 -0.394 6.058 1.00 89.56 75 PHE A CA 1
ATOM 562 C C . PHE A 1 75 ? 5.815 0.491 7.303 1.00 89.56 75 PHE A C 1
ATOM 564 O O . PHE A 1 75 ? 5.955 1.710 7.217 1.00 89.56 75 PHE A O 1
ATOM 571 N N . GLY A 1 76 ? 5.653 -0.140 8.455 1.00 89.56 76 GLY A N 1
ATOM 572 C CA . GLY A 1 76 ? 5.819 0.432 9.779 1.00 89.56 76 GLY A CA 1
ATOM 573 C C . GLY A 1 76 ? 7.168 0.034 10.369 1.00 89.56 76 GLY A C 1
ATOM 574 O O . GLY A 1 76 ? 8.193 0.019 9.692 1.00 89.56 76 GLY A O 1
ATOM 575 N N . LYS A 1 77 ? 7.176 -0.283 11.665 1.00 89.56 77 LYS A N 1
ATOM 576 C CA . LYS A 1 77 ? 8.399 -0.608 12.402 1.00 89.56 77 LYS A CA 1
ATOM 577 C C . LYS A 1 77 ? 8.945 -1.988 12.019 1.00 89.56 77 LYS A C 1
ATOM 579 O O . LYS A 1 77 ? 8.196 -2.964 11.977 1.00 89.56 77 LYS A O 1
ATOM 584 N N . GLN A 1 78 ? 10.259 -2.068 11.829 1.00 89.94 78 GLN A N 1
ATOM 585 C CA . GLN A 1 78 ? 10.998 -3.328 11.763 1.00 89.94 78 GLN A CA 1
ATOM 586 C C . GLN A 1 78 ? 11.550 -3.682 13.147 1.00 89.94 78 GLN A C 1
ATOM 588 O O . GLN A 1 78 ? 12.112 -2.826 13.835 1.00 89.94 78 GLN A O 1
ATOM 593 N N . TYR A 1 79 ? 11.369 -4.934 13.564 1.00 88.62 79 TYR A N 1
ATOM 594 C CA . TYR A 1 79 ? 11.928 -5.459 14.809 1.00 88.62 79 TYR A CA 1
ATOM 595 C C . TYR A 1 79 ? 13.181 -6.302 14.526 1.00 88.62 79 TYR A C 1
ATOM 597 O O . TYR A 1 79 ? 13.273 -6.906 13.455 1.00 88.62 79 TYR A O 1
ATOM 605 N N . PRO A 1 80 ? 14.149 -6.372 15.463 1.00 91.19 80 PRO A N 1
ATOM 606 C CA . PRO A 1 80 ? 15.322 -7.227 15.305 1.00 91.19 80 PRO A CA 1
ATOM 607 C C . PRO A 1 80 ? 14.932 -8.681 15.013 1.00 91.19 80 PRO A C 1
ATOM 609 O O . PRO A 1 80 ? 14.106 -9.253 15.720 1.00 91.19 80 PRO A O 1
ATOM 612 N N . GLY A 1 81 ? 15.536 -9.264 13.977 1.00 85.81 81 GLY A N 1
ATOM 613 C CA . GLY A 1 81 ? 15.279 -10.643 13.550 1.00 85.81 81 GLY A CA 1
ATOM 614 C C . GLY A 1 81 ? 14.092 -10.828 12.597 1.00 85.81 81 GLY A C 1
ATOM 615 O O . GLY A 1 81 ? 13.915 -11.932 12.093 1.00 85.81 81 GLY A O 1
ATOM 616 N N . GLU A 1 82 ? 13.301 -9.787 12.306 1.00 84.00 82 GLU A N 1
ATOM 617 C CA . GLU A 1 82 ? 12.254 -9.858 11.275 1.00 84.00 82 GLU A CA 1
ATOM 618 C C . GLU A 1 82 ? 12.824 -9.499 9.885 1.00 84.00 82 GLU A C 1
ATOM 620 O O . GLU A 1 82 ? 13.526 -8.486 9.757 1.00 84.00 82 GLU A O 1
ATOM 625 N N . PRO A 1 83 ? 12.511 -10.286 8.833 1.00 76.06 83 PRO A N 1
ATOM 626 C CA . PRO A 1 83 ? 13.069 -10.083 7.493 1.00 76.06 83 PRO A CA 1
ATOM 627 C C . PRO A 1 83 ? 12.533 -8.819 6.812 1.00 76.06 83 PRO A C 1
ATOM 629 O O . PRO A 1 83 ? 13.229 -8.209 6.008 1.00 76.06 83 PRO A O 1
ATOM 632 N N . LEU A 1 84 ? 11.309 -8.406 7.155 1.00 80.62 84 LEU A N 1
ATOM 633 C CA . LEU A 1 84 ? 10.647 -7.222 6.619 1.00 80.62 84 LEU A CA 1
ATOM 634 C C . LEU A 1 84 ? 10.037 -6.392 7.755 1.00 80.62 84 LEU A C 1
ATOM 636 O O . LEU A 1 84 ? 9.657 -6.951 8.789 1.00 80.62 84 LEU A O 1
ATOM 640 N N . PRO A 1 85 ? 9.886 -5.068 7.577 1.00 87.81 85 PRO A N 1
ATOM 641 C CA . PRO A 1 85 ? 9.111 -4.261 8.505 1.00 87.81 85 PRO A CA 1
ATOM 642 C C . PRO A 1 85 ? 7.656 -4.736 8.567 1.00 87.81 85 PRO A C 1
ATOM 644 O O . PRO A 1 85 ? 7.072 -5.149 7.560 1.00 87.81 85 PRO A O 1
ATOM 647 N N . ARG A 1 86 ? 7.021 -4.613 9.736 1.00 90.38 86 ARG A N 1
ATOM 648 C CA . ARG A 1 86 ? 5.588 -4.909 9.865 1.00 90.38 86 ARG A CA 1
ATOM 649 C C . ARG A 1 86 ? 4.773 -3.910 9.057 1.00 90.38 86 ARG A C 1
ATOM 651 O O . ARG A 1 86 ? 5.166 -2.759 8.914 1.00 90.38 86 ARG A O 1
ATOM 658 N N . TRP A 1 87 ? 3.616 -4.319 8.557 1.00 91.50 87 TRP A N 1
ATOM 659 C CA . TRP A 1 87 ? 2.712 -3.410 7.856 1.00 91.50 87 TRP A CA 1
ATOM 660 C C . TRP A 1 87 ? 2.041 -2.427 8.824 1.00 91.50 87 TRP A C 1
ATOM 662 O O . TRP A 1 87 ? 1.822 -2.721 9.999 1.00 91.50 87 TRP A O 1
ATOM 672 N N . GLN A 1 88 ? 1.660 -1.269 8.299 1.00 94.06 88 GLN A N 1
ATOM 673 C CA . GLN A 1 88 ? 0.772 -0.311 8.946 1.00 94.06 88 GLN A CA 1
ATOM 674 C C . GLN A 1 88 ? -0.317 0.128 7.964 1.00 94.06 88 GLN A C 1
ATOM 676 O O . GLN A 1 88 ? -0.104 0.140 6.750 1.00 94.06 88 GLN A O 1
ATOM 681 N N . VAL A 1 89 ? -1.488 0.487 8.489 1.00 95.12 89 VAL A N 1
ATOM 682 C CA . VAL A 1 89 ? -2.600 1.038 7.706 1.00 95.12 89 VAL A CA 1
ATOM 683 C C . VAL A 1 89 ? -2.964 2.394 8.293 1.00 95.12 89 VAL A C 1
ATOM 685 O O . VAL A 1 89 ? -3.339 2.493 9.458 1.00 95.12 89 VAL A O 1
ATOM 688 N N . SER A 1 90 ? -2.845 3.439 7.485 1.00 95.50 90 SER A N 1
ATOM 689 C CA . SER A 1 90 ? -3.082 4.824 7.886 1.00 95.50 90 SER A CA 1
ATOM 690 C C . SER A 1 90 ? -4.257 5.416 7.116 1.00 95.50 90 SER A C 1
ATOM 692 O O . SER A 1 90 ? -4.453 5.114 5.940 1.00 95.50 90 SER A O 1
ATOM 694 N N . ILE A 1 91 ? -5.020 6.290 7.775 1.00 96.00 91 ILE A N 1
ATOM 695 C CA . ILE A 1 91 ? -6.096 7.069 7.156 1.00 96.00 91 ILE A CA 1
ATOM 696 C C . ILE A 1 91 ? -5.688 8.538 7.193 1.00 96.00 91 ILE A C 1
ATOM 698 O O . ILE A 1 91 ? -5.501 9.107 8.268 1.00 96.00 91 ILE A O 1
ATOM 702 N N . PHE A 1 92 ? -5.573 9.162 6.025 1.00 95.94 92 PHE A N 1
ATOM 703 C CA . PHE A 1 92 ? -5.245 10.578 5.903 1.00 95.94 92 PHE A CA 1
ATOM 704 C C . PHE A 1 92 ? -6.458 11.362 5.426 1.00 95.94 92 PHE A C 1
ATOM 706 O O . PHE A 1 92 ? -7.168 10.941 4.516 1.00 95.94 92 PHE A O 1
ATOM 713 N N . ARG A 1 93 ? -6.672 12.542 6.010 1.00 94.19 93 ARG A N 1
ATOM 714 C CA . ARG A 1 93 ? -7.696 13.498 5.576 1.00 94.19 93 ARG A CA 1
ATOM 715 C C . ARG A 1 93 ? -7.081 14.872 5.381 1.00 94.19 93 ARG A C 1
ATOM 717 O O . ARG A 1 93 ? -6.161 15.253 6.106 1.00 94.19 93 ARG A O 1
ATOM 724 N N . SER A 1 94 ? -7.617 15.640 4.439 1.00 94.31 94 SER A N 1
ATOM 725 C CA . SER A 1 94 ? -7.183 17.022 4.265 1.00 94.31 94 SER A CA 1
ATOM 726 C C . SER A 1 94 ? -7.612 17.871 5.461 1.00 94.31 94 SER A C 1
ATOM 728 O O . SER A 1 94 ? -8.782 17.861 5.846 1.00 94.31 94 SER A O 1
ATOM 730 N N . ARG A 1 95 ? -6.696 18.689 5.996 1.00 92.88 95 ARG A N 1
ATOM 731 C CA . ARG A 1 95 ? -7.043 19.733 6.980 1.00 92.88 95 ARG A CA 1
ATOM 732 C C . ARG A 1 95 ? -8.015 20.769 6.412 1.00 92.88 95 ARG A C 1
ATOM 734 O O . ARG A 1 95 ? -8.741 21.390 7.175 1.00 92.88 95 ARG A O 1
ATOM 741 N N . SER A 1 96 ? -8.034 20.938 5.089 1.00 93.62 96 SER A N 1
ATOM 742 C CA . SER A 1 96 ? -8.958 21.844 4.398 1.00 93.62 96 SER A CA 1
ATOM 743 C C . SER A 1 96 ? -10.384 21.292 4.266 1.00 93.62 96 SER A C 1
ATOM 745 O O . SER A 1 96 ? -11.261 21.999 3.785 1.00 93.62 96 SER A O 1
ATOM 747 N N . GLY A 1 97 ? -10.617 20.023 4.624 1.00 87.31 97 GLY A N 1
ATOM 748 C CA . GLY A 1 97 ? -11.902 19.342 4.434 1.00 87.31 97 GLY A CA 1
ATOM 749 C C . GLY A 1 97 ? -12.172 18.863 3.003 1.00 87.31 97 GLY A C 1
ATOM 750 O O . GLY A 1 97 ? -13.130 18.124 2.792 1.00 87.31 97 GLY A O 1
ATOM 751 N N . LYS A 1 98 ? -11.332 19.221 2.020 1.00 94.50 98 LYS A N 1
ATOM 752 C CA . LYS A 1 98 ? -11.445 18.693 0.652 1.00 94.50 98 LYS A CA 1
ATOM 753 C C . LYS A 1 98 ? -11.127 17.190 0.617 1.00 94.50 98 LYS A C 1
ATOM 755 O O . LYS A 1 98 ? -10.167 16.773 1.276 1.00 94.50 98 LYS A O 1
ATOM 760 N N . PRO A 1 99 ? -11.880 16.384 -0.151 1.00 95.38 99 PRO A N 1
ATOM 761 C CA . PRO A 1 99 ? -11.598 14.961 -0.268 1.00 95.38 99 PRO A CA 1
ATOM 762 C C . PRO A 1 99 ? -10.238 14.741 -0.944 1.00 95.38 99 PRO A C 1
ATOM 764 O O . PRO A 1 99 ? -9.942 15.342 -1.975 1.00 95.38 99 PRO A O 1
ATOM 767 N N . LEU A 1 100 ? -9.417 13.879 -0.346 1.00 95.06 100 LEU A N 1
ATOM 768 C CA . LEU A 1 100 ? -8.179 13.362 -0.935 1.00 95.06 100 LEU A CA 1
ATOM 769 C C . LEU A 1 100 ? -8.458 12.164 -1.845 1.00 95.06 100 LEU A C 1
ATOM 771 O O . LEU A 1 100 ? -7.736 11.937 -2.810 1.00 95.06 100 LEU A O 1
ATOM 775 N N . TRP A 1 101 ? -9.499 11.393 -1.531 1.00 95.19 101 TRP A N 1
ATOM 776 C CA . TRP A 1 101 ? -9.879 10.209 -2.283 1.00 95.19 101 TRP A CA 1
ATOM 777 C C . TRP A 1 101 ? -11.394 10.041 -2.286 1.00 95.19 101 TRP A C 1
ATOM 779 O O . TRP A 1 101 ? -12.044 10.209 -1.256 1.00 95.19 101 TRP A O 1
ATOM 789 N N . ASN A 1 102 ? -11.953 9.713 -3.451 1.00 90.31 102 ASN A N 1
ATOM 790 C CA . ASN A 1 102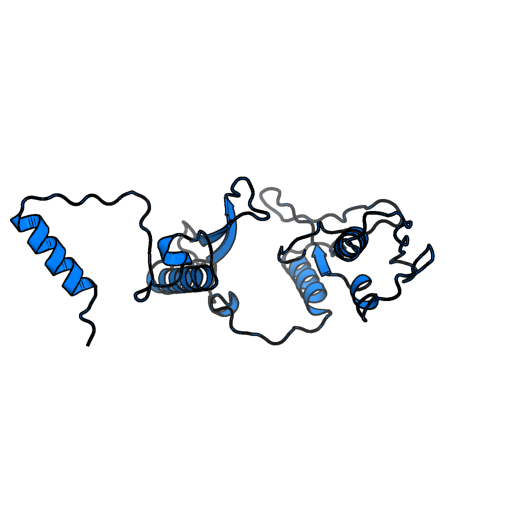 ? -13.404 9.667 -3.651 1.00 90.31 102 ASN A CA 1
ATOM 791 C C . ASN A 1 102 ? -13.961 8.245 -3.805 1.00 90.31 102 ASN A C 1
ATOM 793 O O . ASN A 1 102 ? -15.170 8.066 -3.724 1.00 90.31 102 ASN A O 1
ATOM 797 N N . ASP A 1 103 ? -13.107 7.243 -4.027 1.00 92.56 103 ASP A N 1
ATOM 798 C CA . ASP A 1 103 ? -13.542 5.904 -4.442 1.00 92.56 103 ASP A CA 1
ATOM 799 C C . ASP A 1 103 ? -12.764 4.805 -3.704 1.00 92.56 103 ASP A C 1
ATOM 801 O O . ASP A 1 103 ? -11.767 4.268 -4.195 1.00 92.56 103 ASP A O 1
ATOM 805 N N . LEU A 1 104 ? -13.199 4.474 -2.485 1.00 91.00 104 LEU A N 1
ATOM 806 C CA . LEU A 1 104 ? -12.540 3.461 -1.650 1.00 91.00 104 LEU A CA 1
ATOM 807 C C . LEU A 1 104 ? -12.529 2.057 -2.283 1.00 91.00 104 LEU A C 1
ATOM 809 O O . LEU A 1 104 ? -11.723 1.223 -1.868 1.00 91.00 104 LEU A O 1
ATOM 813 N N . ASP A 1 105 ? -13.372 1.778 -3.280 1.00 89.56 105 ASP A N 1
ATOM 814 C CA . ASP A 1 105 ? -13.433 0.466 -3.939 1.00 89.56 105 ASP A CA 1
ATOM 815 C C . ASP A 1 105 ? -12.203 0.217 -4.811 1.00 89.56 105 ASP A C 1
ATOM 817 O O . ASP A 1 105 ? -11.718 -0.913 -4.915 1.00 89.56 105 ASP A O 1
ATOM 821 N N . ARG A 1 106 ? -11.600 1.285 -5.343 1.00 89.19 106 ARG A N 1
ATOM 822 C CA . ARG A 1 106 ? -10.336 1.202 -6.089 1.00 89.19 106 ARG A CA 1
ATOM 823 C C . ARG A 1 106 ? -9.146 0.767 -5.240 1.00 89.19 106 ARG A C 1
ATOM 825 O O . ARG A 1 106 ? -8.186 0.247 -5.799 1.00 89.19 106 ARG A O 1
ATOM 832 N N . LEU A 1 107 ? -9.207 0.938 -3.918 1.00 88.50 107 LEU A N 1
ATOM 833 C CA . LEU A 1 107 ? -8.124 0.547 -3.007 1.00 88.50 107 LEU A CA 1
ATOM 834 C C . LEU A 1 107 ? -8.119 -0.956 -2.684 1.00 88.50 107 LEU A C 1
ATOM 836 O O . LEU A 1 107 ? -7.138 -1.439 -2.127 1.00 88.50 107 LEU A O 1
ATOM 840 N N . ARG A 1 108 ? -9.191 -1.695 -3.024 1.00 85.56 108 ARG A N 1
ATOM 841 C CA . ARG A 1 108 ? -9.284 -3.169 -2.896 1.00 85.56 108 ARG A CA 1
ATOM 842 C C . ARG A 1 108 ? -8.800 -3.717 -1.546 1.00 85.56 108 ARG A C 1
ATOM 844 O O . ARG A 1 108 ? -8.043 -4.684 -1.458 1.00 85.56 108 ARG A O 1
ATOM 851 N N . LEU A 1 109 ? -9.238 -3.067 -0.472 1.00 86.38 109 LEU A N 1
ATOM 852 C CA . LEU A 1 109 ? -8.814 -3.356 0.902 1.00 86.38 109 LEU A CA 1
ATOM 853 C C . LEU A 1 109 ? -9.285 -4.724 1.422 1.00 86.38 109 LEU A C 1
ATOM 855 O O . LEU A 1 109 ? -8.758 -5.231 2.408 1.00 86.38 109 LEU A O 1
ATOM 859 N N . ASP A 1 110 ? -10.262 -5.328 0.761 1.00 75.06 110 ASP A N 1
ATOM 860 C CA . ASP A 1 110 ? -10.778 -6.665 1.034 1.00 75.06 110 ASP A CA 1
ATOM 861 C C . ASP A 1 110 ? -9.911 -7.792 0.447 1.00 75.06 110 ASP A C 1
ATOM 863 O O . ASP A 1 110 ? -10.104 -8.945 0.829 1.00 75.06 110 ASP A O 1
ATOM 867 N N . GLN A 1 111 ? -8.949 -7.465 -0.431 1.00 69.19 111 GLN A N 1
ATOM 868 C CA . GLN A 1 111 ? -8.020 -8.402 -1.077 1.00 69.19 111 GLN A CA 1
ATOM 869 C C . GLN A 1 111 ? -8.683 -9.663 -1.649 1.00 69.19 111 GLN A C 1
ATOM 871 O O . GLN A 1 111 ? -8.112 -10.756 -1.618 1.00 69.19 111 GLN A O 1
ATOM 876 N N . GLY A 1 112 ? -9.883 -9.522 -2.215 1.00 72.75 112 GLY A N 1
ATOM 877 C CA . GLY A 1 112 ? -10.459 -10.591 -3.024 1.00 72.75 112 GLY A CA 1
ATOM 878 C C . GLY A 1 112 ? -9.466 -11.029 -4.106 1.00 72.75 112 GLY A C 1
ATOM 879 O O . GLY A 1 112 ? -8.716 -10.207 -4.638 1.00 72.75 112 GLY A O 1
ATOM 880 N N . ARG A 1 113 ? -9.433 -12.328 -4.436 1.00 74.81 113 ARG A N 1
ATOM 881 C CA . ARG A 1 113 ? -8.640 -12.795 -5.582 1.00 74.81 113 ARG A CA 1
ATOM 882 C C . ARG A 1 113 ? -9.117 -12.056 -6.825 1.00 74.81 113 ARG A C 1
ATOM 884 O O . ARG A 1 113 ? -10.299 -12.097 -7.157 1.00 74.81 113 ARG A O 1
ATOM 891 N N . VAL A 1 114 ? -8.187 -11.409 -7.512 1.00 76.12 114 VAL A N 1
ATOM 892 C CA . VAL A 1 114 ? -8.448 -10.741 -8.784 1.00 76.12 114 VAL A CA 1
ATOM 893 C C . VAL A 1 114 ? -7.661 -11.431 -9.877 1.00 76.12 114 VAL A C 1
ATOM 895 O O . VAL A 1 114 ? -6.565 -11.939 -9.639 1.00 76.12 114 VAL A O 1
ATOM 898 N N . SER A 1 115 ? -8.237 -11.473 -11.073 1.00 83.88 115 SER A N 1
ATOM 899 C CA . SER A 1 115 ? -7.540 -11.989 -12.244 1.00 83.88 115 SER A CA 1
ATOM 900 C C . SER A 1 115 ? -6.247 -11.210 -12.465 1.00 83.88 115 SER A C 1
ATOM 902 O O . SER A 1 115 ? -6.221 -9.987 -12.296 1.00 83.88 115 SER A O 1
ATOM 904 N N . ALA A 1 116 ? -5.191 -11.921 -12.861 1.00 81.31 116 ALA A N 1
ATOM 905 C CA . ALA A 1 116 ? -3.948 -11.287 -13.270 1.00 81.31 116 ALA A CA 1
ATOM 906 C C . ALA A 1 116 ? -4.226 -10.276 -14.394 1.00 81.31 116 ALA A C 1
ATOM 908 O O . ALA A 1 116 ? -5.017 -10.540 -15.305 1.00 81.31 116 ALA A O 1
ATOM 909 N N . SER A 1 117 ? -3.590 -9.110 -14.311 1.00 84.75 117 SER A N 1
ATOM 910 C CA . SER A 1 117 ? -3.605 -8.134 -15.395 1.00 84.75 117 SER A CA 1
ATOM 911 C C . SER A 1 117 ? -2.797 -8.642 -16.595 1.00 84.75 117 SER A C 1
ATOM 913 O O . SER A 1 117 ? -2.037 -9.609 -16.502 1.00 84.75 117 SER A O 1
ATOM 915 N N . ALA A 1 118 ? -2.956 -7.984 -17.747 1.00 89.56 118 ALA A N 1
ATOM 916 C CA . ALA A 1 118 ? -2.066 -8.208 -18.881 1.00 89.56 118 ALA A CA 1
ATOM 917 C C . ALA A 1 118 ? -0.605 -7.940 -18.472 1.00 89.56 118 ALA A C 1
ATOM 919 O O . ALA A 1 118 ? -0.339 -7.026 -17.690 1.00 89.56 118 ALA A O 1
ATOM 920 N N . LYS A 1 119 ? 0.343 -8.713 -19.019 1.00 86.50 119 LYS A N 1
ATOM 921 C CA . LYS A 1 119 ? 1.772 -8.633 -18.653 1.00 86.50 119 LYS A CA 1
ATOM 922 C C . LYS A 1 119 ? 2.370 -7.229 -18.814 1.00 86.50 119 LYS A C 1
ATOM 924 O O . LYS A 1 119 ? 3.245 -6.842 -18.054 1.00 86.50 119 LYS A O 1
ATOM 929 N N . ASP A 1 120 ? 1.883 -6.456 -19.780 1.00 90.06 120 ASP A N 1
ATOM 930 C CA . ASP A 1 120 ? 2.338 -5.094 -20.073 1.00 90.06 120 ASP A CA 1
ATOM 931 C C . ASP A 1 120 ? 1.606 -4.006 -19.262 1.00 90.06 120 ASP A C 1
ATOM 933 O O . ASP A 1 120 ? 1.945 -2.823 -19.356 1.00 90.06 120 ASP A O 1
ATOM 937 N N . MET A 1 121 ? 0.612 -4.378 -18.448 1.00 92.62 121 MET A N 1
ATOM 938 C CA . MET A 1 121 ? -0.192 -3.437 -17.668 1.00 92.62 121 MET A CA 1
ATOM 939 C C . MET A 1 121 ? 0.642 -2.597 -16.684 1.00 92.62 121 MET A C 1
ATOM 941 O O . MET A 1 121 ? 0.395 -1.393 -16.633 1.00 92.62 121 MET A O 1
ATOM 945 N N . PRO A 1 122 ? 1.639 -3.134 -15.946 1.00 91.81 122 PRO A N 1
ATOM 946 C CA . PRO A 1 122 ? 2.479 -2.311 -15.069 1.00 91.81 122 PRO A CA 1
ATOM 947 C C . PRO A 1 122 ? 3.235 -1.210 -15.827 1.00 91.81 122 PRO A C 1
ATOM 949 O O . PRO A 1 122 ? 3.248 -0.057 -15.396 1.00 91.81 122 PRO A O 1
ATOM 952 N N . ARG A 1 123 ? 3.780 -1.532 -17.010 1.00 93.75 123 ARG A N 1
ATOM 953 C CA . ARG A 1 123 ? 4.455 -0.560 -17.883 1.00 93.75 123 ARG A CA 1
ATOM 954 C C . ARG A 1 123 ? 3.497 0.514 -18.389 1.00 93.75 123 ARG A C 1
ATOM 956 O O . ARG A 1 123 ? 3.821 1.697 -18.372 1.00 93.75 123 ARG A O 1
ATOM 963 N N . LYS A 1 124 ? 2.312 0.112 -18.845 1.00 95.25 124 LYS A N 1
ATOM 964 C CA . LYS A 1 124 ? 1.273 1.048 -19.293 1.00 95.25 124 LYS A CA 1
ATOM 965 C C . LYS A 1 124 ? 0.824 1.965 -18.158 1.00 95.25 124 LYS A C 1
ATOM 967 O O . LYS A 1 124 ? 0.734 3.167 -18.357 1.00 95.25 124 LYS A O 1
ATOM 972 N N . PHE A 1 125 ? 0.596 1.414 -16.966 1.00 94.44 125 PHE A N 1
ATOM 973 C CA . PHE A 1 125 ? 0.200 2.192 -15.796 1.00 94.44 125 PHE A CA 1
ATOM 974 C C . PHE A 1 125 ? 1.241 3.257 -15.445 1.00 94.44 125 PHE A C 1
ATOM 976 O O . PHE A 1 125 ? 0.883 4.419 -15.292 1.00 94.44 125 PHE A O 1
ATOM 983 N N . ILE A 1 126 ? 2.523 2.883 -15.363 1.00 95.31 126 ILE A N 1
ATOM 984 C CA . ILE A 1 126 ? 3.575 3.830 -14.981 1.00 95.31 126 ILE A CA 1
ATOM 985 C C . ILE A 1 126 ? 3.801 4.911 -16.052 1.00 95.31 126 ILE A C 1
ATOM 987 O O . ILE A 1 126 ? 4.063 6.061 -15.711 1.00 95.31 126 ILE A O 1
ATOM 991 N N . ALA A 1 127 ? 3.619 4.569 -17.334 1.00 95.31 127 ALA A N 1
ATOM 992 C CA . ALA A 1 127 ? 3.662 5.528 -18.439 1.00 95.31 127 ALA A CA 1
ATOM 993 C C . ALA A 1 127 ? 2.514 6.544 -18.358 1.00 95.31 127 ALA A C 1
ATOM 995 O O . ALA A 1 127 ? 2.727 7.742 -18.516 1.00 95.31 127 ALA A O 1
ATOM 996 N N . GLU A 1 128 ? 1.289 6.073 -18.101 1.00 96.81 128 GLU A N 1
ATOM 997 C CA . GLU A 1 128 ? 0.134 6.956 -17.920 1.00 96.81 128 GLU A CA 1
ATOM 998 C C . GLU A 1 128 ? 0.276 7.817 -16.661 1.00 96.81 128 GLU A C 1
ATOM 1000 O O . GLU A 1 128 ? -0.076 8.992 -16.687 1.00 96.81 128 GLU A O 1
ATOM 1005 N N . LEU A 1 129 ? 0.858 7.282 -15.584 1.00 95.38 129 LEU A N 1
ATOM 1006 C CA . LEU A 1 129 ? 1.153 8.056 -14.380 1.00 95.38 129 LEU A CA 1
ATOM 1007 C C . LEU A 1 129 ? 2.113 9.216 -14.680 1.00 95.38 129 LEU A C 1
ATOM 1009 O O . LEU A 1 129 ? 1.832 10.344 -14.282 1.00 95.38 129 LEU A O 1
ATOM 1013 N N . ALA A 1 130 ? 3.199 8.962 -15.418 1.00 96.31 130 ALA A N 1
ATOM 1014 C CA . ALA A 1 130 ? 4.135 10.007 -15.831 1.00 96.31 130 ALA A CA 1
ATOM 1015 C C . ALA A 1 130 ? 3.431 11.103 -16.651 1.00 96.31 130 ALA A C 1
ATOM 1017 O O . ALA A 1 130 ? 3.584 12.283 -16.349 1.00 96.31 130 ALA A O 1
ATOM 1018 N N . LYS A 1 131 ? 2.570 10.725 -17.607 1.00 96.50 131 LYS A N 1
ATOM 1019 C CA . LYS A 1 131 ? 1.774 11.682 -18.398 1.00 96.50 131 LYS A CA 1
ATOM 1020 C C . LYS A 1 131 ? 0.845 12.540 -17.541 1.00 96.50 131 LYS A C 1
ATOM 1022 O O . LYS A 1 131 ? 0.731 13.734 -17.786 1.00 96.50 131 LYS A O 1
ATOM 1027 N N . VAL A 1 132 ? 0.182 11.951 -16.543 1.00 95.38 132 VAL A N 1
ATOM 1028 C CA . VAL A 1 132 ? -0.722 12.680 -15.630 1.00 95.38 132 VAL A CA 1
ATOM 1029 C C . VAL A 1 132 ? 0.024 13.768 -14.851 1.00 95.38 132 VAL A C 1
ATOM 1031 O O . VAL A 1 132 ? -0.556 14.813 -14.564 1.00 95.38 132 VAL A O 1
ATOM 1034 N N . PHE A 1 133 ? 1.298 13.539 -14.531 1.00 94.56 133 PHE A N 1
ATOM 1035 C CA . PHE A 1 133 ? 2.160 14.509 -13.856 1.00 94.56 133 PHE A CA 1
ATOM 1036 C C . PHE A 1 133 ? 2.949 15.422 -14.809 1.00 94.56 133 PHE A C 1
ATOM 1038 O O . PHE A 1 133 ? 3.753 16.212 -14.324 1.00 94.56 133 PHE A O 1
ATOM 1045 N N . ASP A 1 134 ? 2.724 15.335 -16.125 1.00 95.75 134 ASP A N 1
ATOM 1046 C CA . ASP A 1 134 ? 3.499 16.047 -17.156 1.00 95.75 134 ASP A CA 1
ATOM 1047 C C . ASP A 1 134 ? 5.014 15.764 -17.076 1.00 95.75 134 ASP A C 1
ATOM 1049 O O . ASP A 1 134 ? 5.865 16.637 -17.241 1.00 95.75 134 ASP A O 1
ATOM 1053 N N . LEU A 1 135 ? 5.358 14.509 -16.774 1.00 96.69 135 LEU A N 1
ATOM 1054 C CA . LEU A 1 135 ? 6.732 14.046 -16.618 1.00 96.69 135 LEU A CA 1
ATOM 1055 C C . LEU A 1 135 ? 7.223 13.308 -17.868 1.00 96.69 135 LEU A C 1
ATOM 1057 O O . LEU A 1 135 ? 6.443 12.614 -18.532 1.00 96.69 135 LEU A O 1
ATOM 1061 N N . PRO A 1 136 ? 8.534 13.375 -18.166 1.00 95.19 136 PRO A N 1
ATOM 1062 C CA . PRO A 1 136 ? 9.131 12.512 -19.173 1.00 95.19 136 PRO A CA 1
ATOM 1063 C C . PRO A 1 136 ? 8.998 11.036 -18.775 1.00 95.19 136 PRO A C 1
ATOM 1065 O O . PRO A 1 136 ? 9.022 10.679 -17.597 1.00 95.19 136 PRO A O 1
ATOM 1068 N N . ASP A 1 137 ? 8.911 10.159 -19.775 1.00 93.81 137 ASP A N 1
ATOM 1069 C CA . ASP A 1 137 ? 8.882 8.712 -19.564 1.00 93.81 137 ASP A CA 1
ATOM 1070 C C . ASP A 1 137 ? 10.294 8.181 -19.280 1.00 93.81 137 ASP A C 1
ATOM 1072 O O . ASP A 1 137 ? 11.024 7.731 -20.163 1.00 93.81 137 ASP A O 1
ATOM 1076 N N . THR A 1 138 ? 10.697 8.301 -18.022 1.00 95.62 138 THR A N 1
ATOM 1077 C CA . THR A 1 138 ? 11.993 7.874 -17.469 1.00 95.62 138 THR A CA 1
ATOM 1078 C C . THR A 1 138 ? 11.903 6.515 -16.777 1.00 95.62 138 THR A C 1
ATOM 1080 O O . THR A 1 138 ? 12.868 6.081 -16.144 1.00 95.62 138 THR A O 1
ATOM 1083 N N . ALA A 1 139 ? 10.746 5.851 -16.870 1.00 94.94 139 ALA A N 1
ATOM 1084 C CA . ALA A 1 139 ? 10.509 4.602 -16.178 1.00 94.94 139 ALA A CA 1
ATOM 1085 C C . ALA A 1 139 ? 11.456 3.507 -16.683 1.00 94.94 139 ALA A C 1
ATOM 1087 O O . ALA A 1 139 ? 11.621 3.309 -17.890 1.00 94.94 139 ALA A O 1
ATOM 1088 N N . LEU A 1 140 ? 12.039 2.760 -15.751 1.00 93.62 140 LEU A N 1
ATOM 1089 C CA . LEU A 1 140 ? 12.976 1.680 -16.034 1.00 93.62 140 LEU A CA 1
ATOM 1090 C C . LEU A 1 140 ? 12.460 0.342 -15.486 1.00 93.62 140 LEU A C 1
ATOM 1092 O O . LEU A 1 140 ? 11.802 0.319 -14.441 1.00 93.62 140 LEU A O 1
ATOM 1096 N N . PRO A 1 141 ? 12.713 -0.774 -16.190 1.00 93.38 141 PRO A N 1
ATOM 1097 C CA . PRO A 1 141 ? 12.331 -2.094 -15.713 1.00 93.38 141 PRO A CA 1
ATOM 1098 C C . PRO A 1 141 ? 13.212 -2.516 -14.534 1.00 93.38 141 PRO A C 1
ATOM 1100 O O . PRO A 1 141 ? 14.421 -2.297 -14.554 1.00 93.38 141 PRO A O 1
ATOM 1103 N N . ALA A 1 142 ? 12.601 -3.157 -13.541 1.00 92.12 142 ALA A N 1
ATOM 1104 C CA . ALA A 1 142 ? 13.278 -3.774 -12.407 1.00 92.12 142 ALA A CA 1
ATOM 1105 C C . ALA A 1 142 ? 13.185 -5.299 -12.498 1.00 92.12 142 ALA A C 1
ATOM 1107 O O . ALA A 1 142 ? 12.148 -5.832 -12.900 1.00 92.12 142 ALA A O 1
ATOM 1108 N N . PHE A 1 143 ? 14.249 -6.000 -12.119 1.00 88.25 143 PHE A N 1
ATOM 1109 C CA . PHE A 1 143 ? 14.359 -7.449 -12.268 1.00 88.25 143 PHE A CA 1
ATOM 1110 C C . PHE A 1 143 ? 14.749 -8.123 -10.955 1.00 88.25 143 PHE A C 1
ATOM 1112 O O . PHE A 1 143 ? 15.562 -7.593 -10.205 1.00 88.25 143 PHE A O 1
ATOM 1119 N N . GLU A 1 144 ? 14.245 -9.334 -10.735 1.00 84.88 144 GLU A N 1
ATOM 1120 C CA . GLU A 1 144 ? 14.695 -10.205 -9.644 1.00 84.88 144 GLU A CA 1
ATOM 1121 C C . GLU A 1 144 ? 16.210 -10.475 -9.701 1.00 84.88 144 GLU A C 1
ATOM 1123 O O . GLU A 1 144 ? 16.791 -10.627 -10.792 1.00 84.88 144 GLU A O 1
ATOM 1128 N N . ASP A 1 145 ? 16.844 -10.616 -8.530 1.00 80.69 145 ASP A N 1
ATOM 1129 C CA . ASP A 1 145 ? 18.220 -11.114 -8.418 1.00 80.69 145 ASP A CA 1
ATOM 1130 C C . ASP A 1 145 ? 18.257 -12.628 -8.657 1.00 80.69 145 ASP A C 1
ATOM 1132 O O . ASP A 1 145 ? 18.133 -13.462 -7.754 1.00 80.69 145 ASP A O 1
ATOM 1136 N N . LEU A 1 146 ? 18.468 -12.993 -9.921 1.00 73.25 146 LEU A N 1
ATOM 1137 C CA . LEU A 1 146 ? 18.613 -14.384 -10.328 1.00 73.25 146 LEU A CA 1
ATOM 1138 C C . LEU A 1 146 ? 19.791 -15.077 -9.637 1.00 73.25 146 LEU A C 1
ATOM 1140 O O . LEU A 1 146 ? 19.677 -16.250 -9.291 1.00 73.25 146 LEU A O 1
ATOM 1144 N N . ALA A 1 147 ? 20.915 -14.389 -9.439 1.00 71.31 147 ALA A N 1
ATOM 1145 C CA . ALA A 1 147 ? 22.087 -15.007 -8.837 1.00 71.31 147 ALA A CA 1
ATOM 1146 C C . ALA A 1 147 ? 21.796 -15.381 -7.378 1.00 71.31 147 ALA A C 1
ATOM 1148 O O . ALA A 1 147 ? 22.165 -16.469 -6.941 1.00 71.31 147 ALA A O 1
ATOM 1149 N N . ALA A 1 148 ? 21.093 -14.520 -6.641 1.00 73.06 148 ALA A N 1
ATOM 1150 C CA . ALA A 1 148 ? 20.617 -14.842 -5.300 1.00 73.06 148 ALA A CA 1
ATOM 1151 C C . ALA A 1 148 ? 19.583 -15.968 -5.296 1.00 73.06 148 ALA A C 1
ATOM 1153 O O . ALA A 1 148 ? 19.697 -16.884 -4.484 1.00 73.06 148 ALA A O 1
ATOM 1154 N N . ARG A 1 149 ? 18.622 -15.948 -6.226 1.00 69.19 149 ARG A N 1
ATOM 1155 C CA . ARG A 1 149 ? 17.615 -17.009 -6.346 1.00 69.19 149 ARG A CA 1
ATOM 1156 C C . ARG A 1 149 ? 18.243 -18.378 -6.618 1.00 69.19 149 ARG A C 1
ATOM 1158 O O . ARG A 1 149 ? 17.800 -19.366 -6.046 1.00 69.19 149 ARG A O 1
ATOM 1165 N N . LEU A 1 150 ? 19.275 -18.434 -7.463 1.00 66.75 150 LEU A N 1
ATOM 1166 C CA . LEU A 1 150 ? 20.018 -19.665 -7.746 1.00 66.75 150 LEU A CA 1
ATOM 1167 C C . LEU A 1 150 ? 20.806 -20.142 -6.519 1.00 66.75 150 LEU A C 1
ATOM 1169 O O . LEU A 1 150 ? 20.702 -21.311 -6.173 1.00 66.75 150 LEU A O 1
ATOM 1173 N N . ARG A 1 151 ? 21.497 -19.243 -5.799 1.00 69.44 151 ARG A N 1
ATOM 1174 C CA . ARG A 1 151 ? 22.179 -19.592 -4.534 1.00 69.44 151 ARG A CA 1
ATOM 1175 C C . ARG A 1 151 ? 21.231 -20.131 -3.466 1.00 69.44 151 ARG A C 1
ATOM 1177 O O . ARG A 1 151 ? 21.630 -20.966 -2.674 1.00 69.44 151 ARG A O 1
ATOM 1184 N N . ALA A 1 152 ? 20.003 -19.623 -3.404 1.00 65.62 152 ALA A N 1
ATOM 1185 C CA . ALA A 1 152 ? 19.006 -20.109 -2.455 1.00 65.62 152 ALA A CA 1
ATOM 1186 C C . ALA A 1 152 ? 18.413 -21.472 -2.858 1.00 65.62 152 ALA A C 1
ATOM 1188 O O . ALA A 1 152 ? 17.916 -22.195 -1.998 1.00 65.62 152 ALA A O 1
ATOM 1189 N N . ALA A 1 153 ? 18.433 -21.802 -4.153 1.00 62.56 153 ALA A N 1
ATOM 1190 C CA . ALA A 1 153 ? 17.944 -23.073 -4.679 1.00 62.56 153 ALA A CA 1
ATOM 1191 C C . ALA A 1 153 ? 18.988 -24.197 -4.564 1.00 62.56 153 ALA A C 1
ATOM 1193 O O . ALA A 1 153 ? 18.613 -25.328 -4.262 1.00 62.56 153 ALA A O 1
ATOM 1194 N N . ASP A 1 154 ? 20.273 -23.886 -4.764 1.00 59.22 154 ASP A N 1
ATOM 1195 C CA . ASP A 1 154 ? 21.386 -24.812 -4.536 1.00 59.22 154 ASP A CA 1
ATOM 1196 C C . ASP A 1 154 ? 21.828 -24.737 -3.068 1.00 59.22 154 ASP A C 1
ATOM 1198 O O . ASP A 1 154 ? 22.630 -23.896 -2.673 1.00 59.22 154 ASP A O 1
ATOM 1202 N N . SER A 1 155 ? 21.285 -25.624 -2.234 1.00 51.50 155 SER A N 1
ATOM 1203 C CA . SER A 1 155 ? 21.630 -25.730 -0.810 1.00 51.50 155 SER A CA 1
ATOM 1204 C C . SER A 1 155 ? 22.999 -26.368 -0.529 1.00 51.50 155 SER A C 1
ATOM 1206 O O . SER A 1 155 ? 23.319 -26.579 0.639 1.00 51.50 155 SER A O 1
ATOM 1208 N N . ASP A 1 156 ? 23.789 -26.700 -1.554 1.00 51.25 156 ASP A N 1
ATOM 1209 C CA . ASP A 1 156 ? 25.131 -27.265 -1.388 1.00 51.25 156 ASP A CA 1
ATOM 1210 C C . ASP A 1 156 ? 26.207 -26.187 -1.590 1.00 51.25 156 ASP A C 1
ATOM 1212 O O . ASP A 1 156 ? 26.371 -25.614 -2.665 1.00 51.25 156 ASP A O 1
ATOM 1216 N N . GLU A 1 157 ? 26.974 -25.938 -0.526 1.00 45.81 157 GLU A N 1
ATOM 1217 C CA . GLU A 1 157 ? 28.055 -24.945 -0.391 1.00 45.81 157 GLU A CA 1
ATOM 1218 C C . GLU A 1 157 ? 29.253 -25.115 -1.361 1.00 45.81 157 GLU A C 1
ATOM 1220 O O . GLU A 1 157 ? 30.257 -24.410 -1.239 1.00 45.81 157 GLU A O 1
ATOM 1225 N N . ALA A 1 158 ? 29.191 -26.010 -2.347 1.00 42.53 158 ALA A N 1
ATOM 1226 C CA . ALA A 1 158 ? 30.311 -26.314 -3.234 1.00 42.53 158 ALA A CA 1
ATOM 1227 C C . ALA A 1 158 ? 30.149 -25.673 -4.622 1.00 42.53 158 ALA A C 1
ATOM 1229 O O . ALA A 1 158 ? 29.575 -26.255 -5.533 1.00 42.53 158 ALA A O 1
ATOM 1230 N N . THR A 1 159 ? 30.724 -24.475 -4.760 1.00 51.66 159 THR A N 1
ATOM 1231 C CA . THR A 1 159 ? 31.380 -23.945 -5.972 1.00 51.66 159 THR A CA 1
ATOM 1232 C C . THR A 1 159 ? 30.962 -24.549 -7.317 1.00 51.66 159 THR A C 1
ATOM 1234 O O . THR A 1 159 ? 31.575 -25.502 -7.788 1.00 51.66 159 THR A O 1
ATOM 1237 N N . ASP A 1 160 ? 30.077 -23.850 -8.017 1.00 48.38 160 ASP A N 1
ATOM 1238 C CA . ASP A 1 160 ? 30.210 -23.669 -9.457 1.00 48.38 160 ASP A CA 1
ATOM 1239 C C . ASP A 1 160 ? 29.932 -22.198 -9.775 1.00 48.38 160 ASP A C 1
ATOM 1241 O O . ASP A 1 160 ? 29.109 -21.544 -9.130 1.00 48.38 160 ASP A O 1
ATOM 1245 N N . LEU A 1 161 ? 30.699 -21.622 -10.703 1.00 50.94 161 LEU A N 1
ATOM 1246 C CA . LEU A 1 161 ? 30.535 -20.229 -11.113 1.00 50.94 161 LEU A CA 1
ATOM 1247 C C . LEU A 1 161 ? 29.081 -20.022 -11.543 1.00 50.94 161 LEU A C 1
ATOM 1249 O O . LEU A 1 161 ? 28.695 -20.489 -12.616 1.00 50.94 161 LEU A O 1
ATOM 1253 N N . LEU A 1 162 ? 28.298 -19.308 -10.720 1.00 53.38 162 LEU A N 1
ATOM 1254 C CA . LEU A 1 162 ? 26.918 -18.961 -11.052 1.00 53.38 162 LEU A CA 1
ATOM 1255 C C . LEU A 1 162 ? 26.902 -18.419 -12.479 1.00 53.38 162 LEU A C 1
ATOM 1257 O O . LEU A 1 162 ? 27.698 -17.520 -12.795 1.00 53.38 162 LEU A O 1
ATOM 1261 N N . PRO A 1 163 ? 26.060 -18.975 -13.359 1.00 56.06 163 PRO A N 1
ATOM 1262 C CA . PRO A 1 163 ? 26.146 -18.657 -14.761 1.00 56.06 163 PRO A CA 1
ATOM 1263 C C . PRO A 1 163 ? 25.896 -17.155 -14.934 1.00 56.06 163 PRO A C 1
ATOM 1265 O O . PRO A 1 163 ? 24.834 -16.634 -14.587 1.00 56.06 163 PRO A O 1
ATOM 1268 N N . ARG A 1 164 ? 26.902 -16.427 -15.437 1.00 57.50 164 ARG A N 1
ATOM 1269 C CA . ARG A 1 164 ? 26.759 -15.016 -15.794 1.00 57.50 164 ARG A CA 1
ATOM 1270 C C . ARG A 1 164 ? 25.667 -14.936 -16.838 1.00 57.50 164 ARG A C 1
ATOM 1272 O O . ARG A 1 164 ? 25.638 -15.741 -17.761 1.00 57.50 164 ARG A O 1
ATOM 1279 N N . PHE A 1 165 ? 24.776 -13.973 -16.707 1.00 64.31 165 PHE A N 1
ATOM 1280 C CA . PHE A 1 165 ? 23.587 -13.856 -17.534 1.00 64.31 165 PHE A CA 1
ATOM 1281 C C . PHE A 1 165 ? 23.537 -12.485 -18.191 1.00 64.31 165 PHE A C 1
ATOM 1283 O O . PHE A 1 165 ? 23.933 -11.494 -17.588 1.00 64.31 165 PHE A O 1
ATOM 1290 N N . SER A 1 166 ? 23.072 -12.434 -19.437 1.00 62.72 166 SER A N 1
ATOM 1291 C CA . SER A 1 166 ? 22.914 -11.203 -20.202 1.00 62.72 166 SER A CA 1
ATOM 1292 C C . SER A 1 166 ? 21.448 -11.027 -20.578 1.00 62.72 166 SER A C 1
ATOM 1294 O O . SER A 1 166 ? 20.915 -11.770 -21.409 1.00 62.72 166 SER A O 1
ATOM 1296 N N . ARG A 1 167 ? 20.801 -10.008 -19.994 1.00 69.75 167 ARG A N 1
ATOM 1297 C CA . ARG A 1 167 ? 19.430 -9.613 -20.354 1.00 69.75 167 ARG A CA 1
ATOM 1298 C C . ARG A 1 167 ? 19.361 -9.033 -21.764 1.00 69.75 167 ARG A C 1
ATOM 1300 O O . ARG A 1 167 ? 18.433 -9.360 -22.500 1.00 69.75 167 ARG A O 1
ATOM 1307 N N . SER A 1 168 ? 20.388 -8.289 -22.187 1.00 65.75 168 SER A N 1
ATOM 1308 C CA . SER A 1 168 ? 20.498 -7.743 -23.548 1.00 65.75 168 SER A CA 1
ATOM 1309 C C . SER A 1 168 ? 20.571 -8.829 -24.628 1.00 65.75 168 SER A C 1
ATOM 1311 O O . SER A 1 168 ? 19.892 -8.732 -25.646 1.00 65.75 168 SER A O 1
ATOM 1313 N N . ARG A 1 169 ? 21.340 -9.903 -24.400 1.00 63.75 169 ARG A N 1
ATOM 1314 C CA . ARG A 1 169 ? 21.457 -11.040 -25.337 1.00 63.75 169 ARG A CA 1
ATOM 1315 C C . ARG A 1 169 ? 20.386 -12.106 -25.148 1.00 63.75 169 ARG A C 1
ATOM 1317 O O . ARG A 1 169 ? 20.349 -13.075 -25.900 1.00 63.75 169 ARG A O 1
ATOM 1324 N N . ARG A 1 170 ? 19.555 -11.951 -24.122 1.00 66.56 170 ARG A N 1
ATOM 1325 C CA . ARG A 1 170 ? 18.609 -12.958 -23.655 1.00 66.56 170 ARG A CA 1
ATOM 1326 C C . ARG A 1 170 ? 19.228 -14.357 -23.473 1.00 66.56 170 ARG A C 1
ATOM 1328 O O . ARG A 1 170 ? 18.626 -15.360 -23.850 1.00 66.56 170 ARG A O 1
ATOM 1335 N N . ALA A 1 171 ? 20.436 -14.434 -22.907 1.00 63.75 171 ALA A N 1
ATOM 1336 C CA . ALA A 1 171 ? 21.181 -15.690 -22.779 1.00 63.75 171 ALA A CA 1
ATOM 1337 C C . ALA A 1 171 ? 22.147 -15.707 -21.584 1.00 63.75 171 ALA A C 1
ATOM 1339 O O . ALA A 1 171 ? 22.607 -14.663 -21.121 1.00 63.75 171 ALA A O 1
ATOM 1340 N N . PHE A 1 172 ? 22.516 -16.906 -21.127 1.00 63.22 172 PHE A N 1
ATOM 1341 C CA . PHE A 1 172 ? 23.643 -17.088 -20.213 1.00 63.22 172 PHE A CA 1
ATOM 1342 C C . PHE A 1 172 ? 24.976 -16.967 -20.964 1.00 63.22 172 PHE A C 1
ATOM 1344 O O . PHE A 1 172 ? 25.159 -17.507 -22.054 1.00 63.22 172 PHE A O 1
ATOM 1351 N N . VAL A 1 173 ? 25.893 -16.219 -20.366 1.00 62.34 173 VAL A N 1
ATOM 1352 C CA . VAL A 1 173 ? 27.242 -15.895 -20.830 1.00 62.34 173 VAL A CA 1
ATOM 1353 C C . VAL A 1 173 ? 28.266 -16.925 -20.333 1.00 62.34 173 VAL A C 1
ATOM 1355 O O . VAL A 1 173 ? 29.294 -17.093 -20.982 1.00 62.34 173 VAL A O 1
ATOM 1358 N N . SER A 1 174 ? 27.990 -17.663 -19.247 1.00 60.28 174 SER A N 1
ATOM 1359 C CA . SER A 1 174 ? 28.800 -18.820 -18.827 1.00 60.28 174 SER A CA 1
ATOM 1360 C C . SER A 1 174 ? 27.976 -20.109 -18.687 1.00 60.28 174 SER A C 1
ATOM 1362 O O . SER A 1 174 ? 26.770 -20.073 -18.450 1.00 60.28 174 SER A O 1
ATOM 1364 N N . ARG A 1 175 ? 28.644 -21.249 -18.909 1.00 55.59 175 ARG A N 1
ATOM 1365 C CA . ARG A 1 175 ? 28.131 -22.629 -18.815 1.00 55.59 175 ARG A CA 1
ATOM 1366 C C . ARG A 1 175 ? 28.906 -23.382 -17.720 1.00 55.59 175 ARG A C 1
ATOM 1368 O O . ARG A 1 175 ? 30.079 -23.047 -17.544 1.00 55.59 175 ARG A O 1
ATOM 1375 N N . PRO A 1 176 ? 28.318 -24.408 -17.073 1.00 53.03 176 PRO A N 1
ATOM 1376 C CA . PRO A 1 176 ? 27.051 -25.073 -17.411 1.00 53.03 176 PRO A CA 1
ATOM 1377 C C . PRO A 1 176 ? 25.796 -24.391 -16.841 1.00 53.03 176 PRO A C 1
ATOM 1379 O O . PRO A 1 176 ? 25.856 -23.575 -15.929 1.00 53.03 176 PRO A O 1
ATOM 1382 N N . LEU A 1 177 ? 24.650 -24.698 -17.453 1.00 54.78 177 LEU A N 1
ATOM 1383 C CA . LEU A 1 177 ? 23.329 -24.310 -16.955 1.00 54.78 177 LEU A CA 1
ATOM 1384 C C . LEU A 1 177 ? 22.871 -25.366 -15.937 1.00 54.78 177 LEU A C 1
ATOM 1386 O O . LEU A 1 177 ? 22.991 -26.547 -16.263 1.00 54.78 177 LEU A O 1
ATOM 1390 N N . PRO A 1 178 ? 22.326 -24.988 -14.769 1.00 54.47 178 PRO A N 1
ATOM 1391 C CA . PRO A 1 178 ? 21.762 -25.949 -13.824 1.00 54.47 178 PRO A CA 1
ATOM 1392 C C . PRO A 1 178 ? 20.644 -26.785 -14.470 1.00 54.47 178 PRO A C 1
ATOM 1394 O O . PRO A 1 178 ? 19.757 -26.239 -15.132 1.00 54.47 178 PRO A O 1
ATOM 1397 N N . GLU A 1 179 ? 20.676 -28.105 -14.271 1.00 51.97 179 GLU A N 1
ATOM 1398 C CA . GLU A 1 179 ? 19.766 -29.066 -14.921 1.00 51.97 179 GLU A CA 1
ATOM 1399 C C . GLU A 1 179 ? 18.303 -28.955 -14.436 1.00 51.97 179 GLU A C 1
ATOM 1401 O O . GLU A 1 179 ? 17.392 -29.364 -15.153 1.00 51.97 179 GLU A O 1
ATOM 1406 N N . ASN A 1 180 ? 18.057 -28.311 -13.285 1.00 51.38 180 ASN A N 1
ATOM 1407 C CA . ASN A 1 180 ? 16.734 -28.154 -12.657 1.00 51.38 180 ASN A CA 1
ATOM 1408 C C . ASN A 1 180 ? 16.143 -26.731 -12.752 1.00 51.38 180 ASN A C 1
ATOM 1410 O O . ASN A 1 180 ? 15.388 -26.301 -11.878 1.00 51.38 180 ASN A O 1
ATOM 1414 N N . ILE A 1 181 ? 16.442 -25.965 -13.809 1.00 53.59 181 ILE A N 1
ATOM 1415 C CA . ILE A 1 181 ? 15.728 -24.696 -14.059 1.00 53.59 181 ILE A CA 1
ATOM 1416 C C . ILE A 1 181 ? 14.362 -25.003 -14.697 1.00 53.59 181 ILE A C 1
ATOM 1418 O O . ILE A 1 181 ? 14.144 -24.841 -15.900 1.00 53.59 181 ILE A O 1
ATOM 1422 N N . ASP A 1 182 ? 13.422 -25.453 -13.870 1.00 50.88 182 ASP A N 1
ATOM 1423 C CA . ASP A 1 182 ? 12.021 -25.693 -14.218 1.00 50.88 182 ASP A CA 1
ATOM 1424 C C . ASP A 1 182 ? 11.379 -24.433 -14.819 1.00 50.88 182 ASP A C 1
ATOM 1426 O O . ASP A 1 182 ? 11.040 -23.503 -14.092 1.00 50.88 182 ASP A O 1
ATOM 1430 N N . ARG A 1 183 ? 11.222 -24.375 -16.154 1.00 46.97 183 ARG A N 1
ATOM 1431 C CA . ARG A 1 183 ? 10.406 -23.414 -16.950 1.00 46.97 183 ARG A CA 1
ATOM 1432 C C . ARG A 1 183 ? 10.536 -21.898 -16.652 1.00 46.97 183 ARG A C 1
ATOM 1434 O O . ARG A 1 183 ? 9.909 -21.097 -17.341 1.00 46.97 183 ARG A O 1
ATOM 1441 N N . THR A 1 184 ? 11.378 -21.467 -15.717 1.00 55.12 184 THR A N 1
ATOM 1442 C CA . THR A 1 184 ? 11.417 -20.115 -15.122 1.00 55.12 184 THR A CA 1
ATOM 1443 C C . THR A 1 184 ? 12.624 -19.291 -15.560 1.00 55.12 184 THR A C 1
ATOM 1445 O O . THR A 1 184 ? 12.922 -18.256 -14.972 1.00 55.12 184 THR A O 1
ATOM 1448 N N . TRP A 1 185 ? 13.337 -19.690 -16.615 1.00 58.56 185 TRP A N 1
ATOM 1449 C CA . TRP A 1 185 ? 14.372 -18.818 -17.176 1.00 58.56 185 TRP A CA 1
ATOM 1450 C C . TRP A 1 185 ? 13.754 -17.657 -17.969 1.00 58.56 185 TRP A C 1
ATOM 1452 O O . TRP A 1 185 ? 14.272 -16.548 -17.933 1.00 58.56 185 TRP A O 1
ATOM 1462 N N . GLN A 1 186 ? 12.613 -17.872 -18.639 1.00 59.94 186 GLN A N 1
ATOM 1463 C CA . GLN A 1 186 ? 11.935 -16.820 -19.410 1.00 59.94 186 GLN A CA 1
ATOM 1464 C C . GLN A 1 186 ? 11.424 -15.696 -18.510 1.00 59.94 186 GLN A C 1
ATOM 1466 O O . GLN A 1 186 ? 11.567 -14.530 -18.858 1.00 59.94 186 GLN A O 1
ATOM 1471 N N . SER A 1 187 ? 10.911 -16.028 -17.322 1.00 62.69 187 SER A N 1
ATOM 1472 C CA . SER A 1 187 ? 10.514 -15.025 -16.330 1.00 62.69 187 SER A CA 1
ATOM 1473 C C . SER A 1 187 ? 11.691 -14.208 -15.795 1.00 62.69 187 SER A C 1
ATOM 1475 O O . SER A 1 187 ? 11.464 -13.117 -15.302 1.00 62.69 187 SER A O 1
ATOM 1477 N N . CYS A 1 188 ? 12.940 -14.672 -15.932 1.00 63.94 188 CYS A N 1
ATOM 1478 C CA . CYS A 1 188 ? 14.124 -13.880 -15.570 1.00 63.94 188 CYS A CA 1
ATOM 1479 C C . CYS A 1 188 ? 14.428 -12.756 -16.580 1.00 63.94 188 CYS A C 1
ATOM 1481 O O . CYS A 1 188 ? 15.201 -11.846 -16.274 1.00 63.94 188 CYS A O 1
ATOM 1483 N N . PHE A 1 189 ? 13.857 -12.834 -17.788 1.00 70.00 189 PHE A N 1
ATOM 1484 C CA . PHE A 1 189 ? 13.939 -11.788 -18.812 1.00 70.00 189 PHE A CA 1
ATOM 1485 C C . PHE A 1 189 ? 12.776 -10.804 -18.760 1.00 70.00 189 PHE A C 1
ATOM 1487 O O . PHE A 1 189 ? 12.847 -9.740 -19.374 1.00 70.00 189 PHE A O 1
ATOM 1494 N N . GLU A 1 190 ? 11.707 -11.168 -18.061 1.00 82.19 190 GLU A N 1
ATOM 1495 C CA . GLU A 1 190 ? 10.569 -10.293 -17.854 1.00 82.19 190 GLU A CA 1
ATOM 1496 C C . GLU A 1 190 ? 10.844 -9.411 -16.628 1.00 82.19 190 GLU A C 1
ATOM 1498 O O . GLU A 1 190 ? 11.344 -9.910 -15.616 1.00 82.19 190 GLU A O 1
ATOM 1503 N N . PRO A 1 191 ? 10.551 -8.104 -16.689 1.00 89.25 191 PRO A N 1
ATOM 1504 C CA . PRO A 1 191 ? 10.635 -7.251 -15.513 1.00 89.25 191 PRO A CA 1
ATOM 1505 C C . PRO A 1 191 ? 9.701 -7.759 -14.406 1.00 89.25 191 PRO A C 1
ATOM 1507 O O . PRO A 1 191 ? 8.528 -8.035 -14.666 1.00 89.25 191 PRO A O 1
ATOM 1510 N N . ALA A 1 192 ? 10.203 -7.821 -13.172 1.00 88.31 192 ALA A N 1
ATOM 1511 C CA . ALA A 1 192 ? 9.388 -8.026 -11.973 1.00 88.31 192 ALA A CA 1
ATOM 1512 C C . ALA A 1 192 ? 8.457 -6.823 -11.737 1.00 88.31 192 ALA A C 1
ATOM 1514 O O . ALA A 1 192 ? 7.317 -6.962 -11.295 1.00 88.31 192 ALA A O 1
ATOM 1515 N N . GLY A 1 193 ? 8.911 -5.633 -12.139 1.00 92.19 193 GLY A N 1
ATOM 1516 C CA . GLY A 1 193 ? 8.092 -4.433 -12.190 1.00 92.19 193 GLY A CA 1
ATOM 1517 C C . GLY A 1 193 ? 8.801 -3.270 -12.873 1.00 92.19 193 GLY A C 1
ATOM 1518 O O . GLY A 1 193 ? 9.734 -3.455 -13.652 1.00 92.19 193 GLY A O 1
ATOM 1519 N N . TRP A 1 194 ? 8.317 -2.061 -12.602 1.00 93.94 194 TRP A N 1
ATOM 1520 C CA . TRP A 1 194 ? 8.823 -0.825 -13.194 1.00 93.94 194 TRP A CA 1
ATOM 1521 C C . TRP A 1 194 ? 9.002 0.236 -12.118 1.00 93.94 194 TRP A C 1
ATOM 1523 O O . TRP A 1 194 ? 8.161 0.373 -11.231 1.00 93.94 194 TRP A O 1
ATOM 1533 N N . VAL A 1 195 ? 10.082 0.999 -12.230 1.00 94.38 195 VAL A N 1
ATOM 1534 C CA . VAL A 1 195 ? 10.419 2.103 -11.332 1.00 94.38 195 VAL A CA 1
ATOM 1535 C C . VAL A 1 195 ? 10.283 3.403 -12.109 1.00 94.38 195 VAL A C 1
ATOM 1537 O O . VAL A 1 195 ? 10.787 3.503 -13.221 1.00 94.38 195 VAL A O 1
ATOM 1540 N N . LEU A 1 196 ? 9.604 4.393 -11.532 1.00 95.50 196 LEU A N 1
ATOM 1541 C CA . LEU A 1 196 ? 9.580 5.769 -12.022 1.00 95.50 196 LEU A CA 1
ATOM 1542 C C . LEU A 1 196 ? 10.259 6.632 -10.960 1.00 95.50 196 LEU A C 1
ATOM 1544 O O . LEU A 1 196 ? 9.687 6.797 -9.880 1.00 95.50 196 LEU A O 1
ATOM 1548 N N . PRO A 1 197 ? 11.467 7.151 -11.222 1.00 95.19 197 PRO A N 1
ATOM 1549 C CA . PRO A 1 197 ? 12.112 8.083 -10.312 1.00 95.19 197 PRO A CA 1
ATOM 1550 C C . PRO A 1 197 ? 11.261 9.342 -10.175 1.00 95.19 197 PRO A C 1
ATOM 1552 O O . PRO A 1 197 ? 10.922 9.965 -11.179 1.00 95.19 197 PRO A O 1
ATOM 1555 N N . LEU A 1 198 ? 10.899 9.711 -8.952 1.00 94.81 198 LEU A N 1
ATOM 1556 C CA . LEU A 1 198 ? 10.079 10.887 -8.677 1.00 94.81 198 LEU A CA 1
ATOM 1557 C C . LEU A 1 198 ? 10.750 11.745 -7.614 1.00 94.81 198 LEU A C 1
ATOM 1559 O O . LEU A 1 198 ? 11.193 11.230 -6.589 1.00 94.81 198 LEU A O 1
ATOM 1563 N N . ASP A 1 199 ? 10.763 13.048 -7.857 1.00 94.88 199 ASP A N 1
ATOM 1564 C CA . ASP A 1 199 ? 11.135 14.069 -6.885 1.00 94.88 199 ASP A CA 1
ATOM 1565 C C . ASP A 1 199 ? 10.112 15.215 -6.915 1.00 94.88 199 ASP A C 1
ATOM 1567 O O . ASP A 1 199 ? 9.364 15.368 -7.883 1.00 94.88 199 ASP A O 1
ATOM 1571 N N . HIS A 1 200 ? 10.046 16.008 -5.849 1.00 94.81 200 HIS A N 1
ATOM 1572 C CA . HIS A 1 200 ? 9.137 17.145 -5.746 1.00 94.81 200 HIS A CA 1
ATOM 1573 C C . HIS A 1 200 ? 9.807 18.316 -5.024 1.00 94.81 200 HIS A C 1
ATOM 1575 O O . HIS A 1 200 ? 10.071 18.259 -3.824 1.00 94.81 200 HIS A O 1
ATOM 1581 N N . ASP A 1 201 ? 9.992 19.430 -5.730 1.00 94.56 201 ASP A N 1
ATOM 1582 C CA . ASP A 1 201 ? 10.714 20.614 -5.230 1.00 94.56 201 ASP A CA 1
ATOM 1583 C C . ASP A 1 201 ? 9.863 21.555 -4.350 1.00 94.56 201 ASP A C 1
ATOM 1585 O O . ASP A 1 201 ? 10.280 22.657 -3.986 1.00 94.56 201 ASP A O 1
ATOM 1589 N N . GLY A 1 202 ? 8.639 21.141 -4.022 1.00 93.44 202 GLY A N 1
ATOM 1590 C CA . GLY A 1 202 ? 7.659 21.938 -3.284 1.00 93.44 202 GLY A CA 1
ATOM 1591 C C . GLY A 1 202 ? 6.619 22.623 -4.173 1.00 93.44 202 GLY A C 1
ATOM 1592 O O . GLY A 1 202 ? 5.596 23.067 -3.650 1.00 93.44 202 GLY A O 1
ATOM 1593 N N . LYS A 1 203 ? 6.830 22.675 -5.493 1.00 93.44 203 LYS A N 1
ATOM 1594 C CA . LYS A 1 203 ? 5.877 23.238 -6.463 1.00 93.44 203 LYS A CA 1
ATOM 1595 C C . LYS A 1 203 ? 5.537 22.273 -7.589 1.00 93.44 203 LYS A C 1
ATOM 1597 O O . LYS A 1 203 ? 4.385 22.232 -8.014 1.00 93.44 203 LYS A O 1
ATOM 1602 N N . THR A 1 204 ? 6.531 21.550 -8.084 1.00 94.81 204 THR A N 1
ATOM 1603 C CA . THR A 1 204 ? 6.424 20.708 -9.271 1.00 94.81 204 THR A CA 1
ATOM 1604 C C . THR A 1 204 ? 7.056 19.349 -9.032 1.00 94.81 204 THR A C 1
ATOM 1606 O O . THR A 1 204 ? 8.028 19.214 -8.287 1.00 94.81 204 THR A O 1
ATOM 1609 N N . TRP A 1 205 ? 6.466 18.340 -9.667 1.00 96.75 205 TRP A N 1
ATOM 1610 C CA . TRP A 1 205 ? 7.058 17.015 -9.757 1.00 96.75 205 TRP A CA 1
ATOM 1611 C C . TRP A 1 205 ? 8.147 17.015 -10.818 1.00 96.75 205 TRP A C 1
ATOM 1613 O O . TRP A 1 205 ? 8.005 1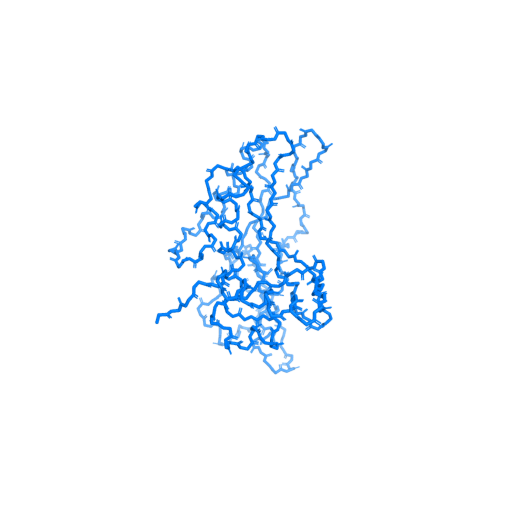7.654 -11.858 1.00 96.75 205 TRP A O 1
ATOM 1623 N N . HIS A 1 206 ? 9.199 16.249 -10.559 1.00 96.25 206 HIS A N 1
ATOM 1624 C CA . HIS A 1 206 ? 10.315 16.045 -11.467 1.00 96.25 206 HIS A CA 1
ATOM 1625 C C . HIS A 1 206 ? 10.619 14.563 -11.590 1.00 96.25 206 HIS A C 1
ATOM 1627 O O . HIS A 1 206 ? 10.365 13.768 -10.682 1.00 96.25 206 HIS A O 1
ATOM 1633 N N . SER A 1 207 ? 11.202 14.199 -12.723 1.00 96.75 207 SER A N 1
ATOM 1634 C CA . SER A 1 207 ? 11.699 12.856 -12.955 1.00 96.75 207 SER A CA 1
ATOM 1635 C C . SER A 1 207 ? 12.988 12.903 -13.758 1.00 96.75 207 SER A C 1
ATOM 1637 O O . SER A 1 207 ? 13.160 13.756 -14.629 1.00 96.75 207 SER A O 1
ATOM 1639 N N . SER A 1 208 ? 13.895 11.976 -13.473 1.00 94.62 208 SER A N 1
ATOM 1640 C CA . SER A 1 208 ? 15.159 11.825 -14.180 1.00 94.62 208 SER A CA 1
ATOM 1641 C C . SER A 1 208 ? 15.369 10.368 -14.559 1.00 94.62 208 SER A C 1
ATOM 1643 O O . SER A 1 208 ? 14.956 9.450 -13.851 1.00 94.62 208 SER A O 1
ATOM 1645 N N . LYS A 1 209 ? 16.008 10.147 -15.707 1.00 91.38 209 LYS A N 1
ATOM 1646 C CA . LYS A 1 209 ? 16.433 8.807 -16.093 1.00 91.38 209 LYS A CA 1
ATOM 1647 C C . LYS A 1 209 ? 17.632 8.427 -15.229 1.00 91.38 209 LYS A C 1
ATOM 1649 O O . LYS A 1 209 ? 18.654 9.103 -15.279 1.00 91.38 209 LYS A O 1
ATOM 1654 N N . TRP A 1 210 ? 17.507 7.355 -14.454 1.00 92.88 210 TRP A N 1
ATOM 1655 C CA . TRP A 1 210 ? 18.650 6.788 -13.746 1.00 92.88 210 TRP A CA 1
ATOM 1656 C C . TRP A 1 210 ? 19.619 6.163 -14.746 1.00 92.88 210 TRP A C 1
ATOM 1658 O O . TRP A 1 210 ? 19.232 5.331 -15.569 1.00 92.88 210 TRP A O 1
ATOM 1668 N N . GLU A 1 211 ? 20.874 6.593 -14.684 1.00 89.94 211 GLU A N 1
ATOM 1669 C CA . GLU A 1 211 ? 21.960 6.007 -15.457 1.00 89.94 211 GLU A CA 1
ATOM 1670 C C . GLU A 1 211 ? 22.540 4.834 -14.671 1.00 89.94 211 GLU A C 1
ATOM 1672 O O . GLU A 1 211 ? 22.966 4.980 -13.525 1.00 89.94 211 GLU A O 1
ATOM 1677 N N . LEU A 1 212 ? 22.514 3.657 -15.287 1.00 87.12 212 LEU A N 1
ATOM 1678 C CA . LEU A 1 212 ? 23.157 2.456 -14.772 1.00 87.12 212 LEU A CA 1
ATOM 1679 C C . LEU A 1 212 ? 24.483 2.255 -15.513 1.00 87.12 212 LEU A C 1
ATOM 1681 O O . LEU A 1 212 ? 24.608 2.713 -16.656 1.00 87.12 212 LEU A O 1
ATOM 1685 N N . PRO A 1 213 ? 25.463 1.565 -14.905 1.00 87.50 213 PRO A N 1
ATOM 1686 C CA . PRO A 1 213 ? 26.657 1.141 -15.620 1.00 87.50 213 PRO A CA 1
ATOM 1687 C C . PRO A 1 213 ? 26.311 0.403 -16.921 1.00 87.50 213 PRO A C 1
ATOM 1689 O O . PRO A 1 213 ? 25.271 -0.245 -17.048 1.00 87.50 213 PRO A O 1
ATOM 1692 N N . GLU A 1 214 ? 27.189 0.508 -17.916 1.00 77.62 214 GLU A N 1
ATOM 1693 C CA . GLU A 1 214 ? 26.967 -0.122 -19.214 1.00 77.62 214 GLU A CA 1
ATOM 1694 C C . GLU A 1 214 ? 26.815 -1.649 -19.063 1.00 77.62 214 GLU A C 1
ATOM 1696 O O . GLU A 1 214 ? 27.723 -2.322 -18.579 1.00 77.62 214 GLU A O 1
ATOM 1701 N N . ASN A 1 215 ? 25.693 -2.197 -19.549 1.00 73.25 215 ASN A N 1
ATOM 1702 C CA . ASN A 1 215 ? 25.271 -3.605 -19.422 1.00 73.25 215 ASN A CA 1
ATOM 1703 C C . ASN A 1 215 ? 24.728 -4.045 -18.050 1.00 73.25 215 ASN A C 1
ATOM 1705 O O . ASN A 1 215 ? 24.435 -5.234 -17.902 1.00 73.25 215 ASN A O 1
ATOM 1709 N N . ASP A 1 216 ? 24.535 -3.129 -17.101 1.00 79.75 216 ASP A N 1
ATOM 1710 C CA . ASP A 1 216 ? 23.863 -3.432 -15.837 1.00 79.75 216 ASP A CA 1
ATOM 1711 C C . ASP A 1 216 ? 22.349 -3.205 -15.932 1.00 79.75 216 ASP A C 1
ATOM 1713 O O . ASP A 1 216 ? 21.854 -2.325 -16.640 1.00 79.75 216 ASP A O 1
ATOM 1717 N N . ASP A 1 217 ? 21.609 -4.015 -15.179 1.00 84.69 217 ASP A N 1
ATOM 1718 C CA . ASP A 1 217 ? 20.161 -3.915 -15.035 1.00 84.69 217 ASP A CA 1
ATOM 1719 C C . ASP A 1 217 ? 19.802 -3.387 -13.642 1.00 84.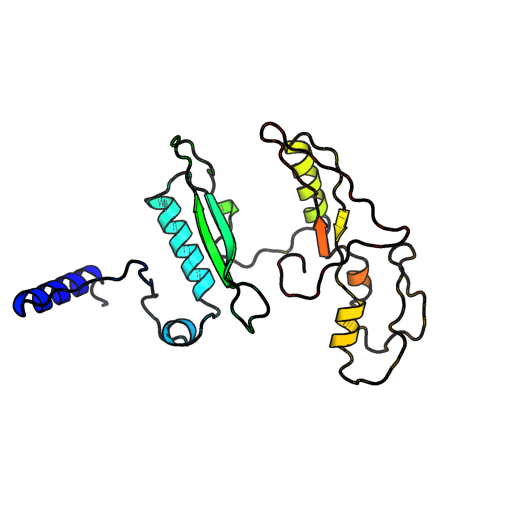69 217 ASP A C 1
ATOM 1721 O O . ASP A 1 217 ? 20.568 -3.533 -12.687 1.00 84.69 217 ASP A O 1
ATOM 1725 N N . PHE A 1 218 ? 18.601 -2.825 -13.491 1.00 89.81 218 PHE A N 1
ATOM 1726 C CA . PHE A 1 218 ? 18.081 -2.484 -12.170 1.00 89.81 218 PHE A CA 1
ATOM 1727 C C . PHE A 1 218 ? 17.627 -3.762 -11.456 1.00 89.81 218 PHE A C 1
ATOM 1729 O O . PHE A 1 218 ? 16.546 -4.292 -11.727 1.00 89.81 218 PHE A O 1
ATOM 1736 N N . VAL A 1 219 ? 18.486 -4.292 -10.586 1.00 88.31 219 VAL A N 1
ATOM 1737 C CA . VAL A 1 219 ? 18.259 -5.557 -9.878 1.00 88.31 219 VAL A CA 1
ATOM 1738 C C . VAL A 1 219 ? 17.721 -5.296 -8.474 1.00 88.31 219 VAL A C 1
ATOM 1740 O O . VAL A 1 219 ? 18.225 -4.443 -7.746 1.00 88.31 219 VAL A O 1
ATOM 1743 N N . LEU A 1 220 ? 16.683 -6.039 -8.109 1.00 87.88 220 LEU A N 1
ATOM 1744 C CA . LEU A 1 220 ? 16.020 -5.968 -6.815 1.00 87.88 220 LEU A CA 1
ATOM 1745 C C . LEU A 1 220 ? 16.734 -6.835 -5.785 1.00 87.88 220 LEU A C 1
ATOM 1747 O O . LEU A 1 220 ? 17.334 -7.856 -6.121 1.00 87.88 220 LEU A O 1
ATOM 1751 N N . PHE A 1 221 ? 16.638 -6.442 -4.518 1.00 83.50 221 PHE A N 1
ATOM 1752 C CA . PHE A 1 221 ? 17.078 -7.311 -3.437 1.00 83.50 221 PHE A CA 1
ATOM 1753 C C . PHE A 1 221 ? 16.132 -8.511 -3.311 1.00 83.50 221 PHE A C 1
ATOM 1755 O O . PHE A 1 221 ? 14.931 -8.346 -3.508 1.00 83.50 221 PHE A O 1
ATOM 1762 N N . PRO A 1 222 ? 16.639 -9.701 -2.949 1.00 77.94 222 PRO A N 1
ATOM 1763 C CA . PRO A 1 222 ? 15.781 -10.842 -2.658 1.00 77.94 222 PRO A CA 1
ATOM 1764 C C . PRO A 1 222 ? 14.829 -10.533 -1.499 1.00 77.94 222 PRO A C 1
ATOM 1766 O O . PRO A 1 222 ? 15.277 -10.089 -0.437 1.00 77.94 222 PRO A O 1
ATOM 1769 N N . GLY A 1 223 ? 13.542 -10.820 -1.676 1.00 75.50 223 GLY A N 1
ATOM 1770 C CA . GLY A 1 223 ? 12.540 -10.576 -0.651 1.00 75.50 223 GLY A CA 1
ATOM 1771 C C . GLY A 1 223 ? 11.124 -10.929 -1.091 1.00 75.50 223 GLY A C 1
ATOM 1772 O O . GLY A 1 223 ? 10.889 -11.430 -2.187 1.00 75.50 223 GLY A O 1
ATOM 1773 N N . ASP A 1 224 ? 10.189 -10.669 -0.178 1.00 73.88 224 ASP A N 1
ATOM 1774 C CA . ASP A 1 224 ? 8.747 -10.790 -0.408 1.00 73.88 224 ASP A CA 1
ATOM 1775 C C . ASP A 1 224 ? 8.087 -9.400 -0.502 1.00 73.88 224 ASP A C 1
ATOM 1777 O O . ASP A 1 224 ? 6.911 -9.217 -0.156 1.00 73.88 224 ASP A O 1
ATOM 1781 N N . SER A 1 225 ? 8.853 -8.373 -0.885 1.00 76.19 225 SER A N 1
ATOM 1782 C CA . SER A 1 225 ? 8.309 -7.030 -1.069 1.00 76.19 225 SER A CA 1
ATOM 1783 C C . SER A 1 225 ? 7.443 -6.981 -2.344 1.00 76.19 225 SER A C 1
ATOM 1785 O O . SER A 1 225 ? 7.561 -7.840 -3.215 1.00 76.19 225 SER A O 1
ATOM 1787 N N . PRO A 1 226 ? 6.528 -6.001 -2.504 1.00 78.44 226 PRO A N 1
ATOM 1788 C CA . PRO A 1 226 ? 5.574 -5.995 -3.619 1.00 78.44 226 PRO A CA 1
ATOM 1789 C C . PRO A 1 226 ? 6.173 -6.038 -5.032 1.00 78.44 226 PRO A C 1
ATOM 1791 O O . PRO A 1 226 ? 5.486 -6.496 -5.942 1.00 78.44 226 PRO A O 1
ATOM 1794 N N . ILE A 1 227 ? 7.391 -5.522 -5.231 1.00 84.19 227 ILE A N 1
ATOM 1795 C CA . ILE A 1 227 ? 8.109 -5.619 -6.512 1.00 84.19 227 ILE A CA 1
ATOM 1796 C C . ILE A 1 227 ? 9.264 -6.636 -6.462 1.00 84.19 227 ILE A C 1
ATOM 1798 O O . ILE A 1 227 ? 9.764 -6.968 -7.528 1.00 84.19 227 ILE A O 1
ATOM 1802 N N . GLY A 1 228 ? 9.640 -7.109 -5.264 1.00 65.25 228 GLY A N 1
ATOM 1803 C CA . GLY A 1 228 ? 10.858 -7.858 -4.909 1.00 65.25 228 GLY A CA 1
ATOM 1804 C C . GLY A 1 228 ? 11.333 -7.455 -3.519 1.00 65.25 228 GLY A C 1
ATOM 1805 O O . GLY A 1 228 ? 11.597 -6.241 -3.345 1.00 65.25 228 GLY A O 1
#

Sequence (228 aa):
MTQPISSQGRLADAKLAAQQLVLTQGGEPTFVPGDNRAPEWNNAALGPEKLLYARRLARELASVQFKGGVIMQSFGKQYPGEPLPRWQVSIFRSRSGKPLWNDLDRLRLDQGRVSASAKDMPRKFIAELAKVFDLPDTALPAFEDLAARLRAADSDEATDLLPRFSRSRRAFVSRPLPENIDRTWQSCFEPAGWVLPLDHDGKTWHSSKWELPENDDFVLFPGDSPIG

Foldseek 3Di:
DDDPVVVVVVVVVVVCVVVVHDDDDDPDDDDADPDQPDCCSPPDVDDDCPQLVLLVVLLVCCVPPVDLWDKDKDFDADDPPDPGGDIDIDTDHDPVRHRPDHDVVVVVSNPDDDDDDDLCVLVVVVVVVCVVQVAPPLKFFEFEPPQVVVVVVPPDPDDDDRFDAALPVLGTPDDDDDPPPPPCSVVRNRGLHMDWAWDDPPDGIYTDRDDDPVRDGRYDDDDPPSSD

Secondary structure (DSSP, 8-state):
-PPPHHHHHHHHHHHHHHTTPPP---SSPPP--S---SGGGTT-S--TTHHHHHHHHHHHHHHHTSTTPEEEEEE-PPPTT-SSPPEEEEEE--TT---S-S-GGGG-TT----PPPPTTHHHHHHHHHHHHTT-----EEEE--HHHHHHHH--------PPPEETTTTEESSSPPPTT--S-SGGGTS-SEEE---EE-SS-EE--PPPPPTT--EEPPSSSSS--

pLDDT: mean 83.55, std 14.26, range [41.09, 97.5]

Radius of gyration: 24.8 Å; chains: 1; bounding box: 59×52×69 Å